Protein AF-A0AB33KHB3-F1 (afdb_monomer)

Secondary structure (DSSP, 8-state):
---GGGGGSS----TT-PPPS--PPPPPHHHHHHHHHHHHTT---HHHHHHHHS--SHHHHHHHHHHHHHHHHHHHHHHHHHHHHHHHHHH---SSTTTSHHHHHHHHHHHHHHHHTPPPPS-SS-TTGGGSTTS---------------------HHHHHHHHHHHT-SSHHHHHHHHHHHHHTGGG--HHHHHHHHHHHHHHHHH---HHHHHHHHHHHHHHHTTT---TTTTGGGGGS-GGGS-TTTHHHHHHHHHHH-

Mean predicted aligned error: 17.32 Å

Nearest PDB structures (foldseek):
  5w0w-assembly4_J  TM=3.671E-01  e=1.031E+00  Homo sapiens
  7d4i-assembly1_AE  TM=5.485E-01  e=4.665E+00  Saccharomyces cerevisiae S288C
  6iur-assembly2_F  TM=3.698E-01  e=4.257E+00  Homo sapiens

Foldseek 3Di:
DDDPCVVVPPPPDDPDDDDDPDDDDPPDVVLVVQLVCCCVVVVDDSVLSCQLSVDPDPVSNVVSSVVSVVVVVLVVLVVVQVCVLVVCVVVDPDPDLCPPPQSVVLVVQQVVCVVVVHDRDSHSDPPPVVPPCPPVPPDPPPPPPPPPPPPQLDPDPVVLVCLLCQCPDPDLVSLLVSLVVLLVSLVSHHLVSLLVLLLSLLQSLLVDPDQSSNLSSLVSNLSNVVVVSYALVSNVSNVNRDLVSHDPVSSVSSVVNVVVHD

Organism: NCBI:txid3231512

pLDDT: mean 82.63, std 19.92, range [34.72, 98.62]

Solvent-accessible surface area (backbone atoms only — not comparable to full-atom values): 15522 Å² total; per-residue (Å²): 130,86,68,85,67,63,75,71,73,83,67,80,72,74,95,83,72,84,85,73,93,81,80,75,78,75,76,54,68,68,59,54,54,48,48,48,48,39,32,68,78,63,69,36,52,73,68,55,39,46,54,49,73,70,41,92,42,72,67,62,32,50,51,54,52,50,52,51,52,52,54,50,50,54,50,49,48,53,50,53,36,50,50,50,53,53,56,47,60,74,74,51,87,56,95,45,61,73,74,26,75,62,60,22,47,49,54,49,53,46,52,51,21,63,74,70,71,45,81,67,78,87,59,75,65,64,96,68,67,78,73,72,51,80,88,54,66,74,69,81,69,75,77,69,75,76,70,72,77,74,70,79,42,56,71,49,70,70,51,52,53,51,41,52,53,22,57,71,40,92,48,62,75,42,24,32,52,28,23,52,54,44,46,79,39,52,87,40,46,32,54,68,55,43,33,53,49,36,33,50,34,25,48,44,47,54,70,53,83,51,68,70,40,33,43,34,30,39,48,28,44,50,54,46,53,78,68,69,51,62,56,51,76,44,38,52,53,42,80,72,44,57,74,87,79,46,56,84,85,50,39,57,43,54,53,51,54,41,72,76,54,108

Radius of gyration: 26.7 Å; Cα contacts (8 Å, |Δi|>4): 178; chains: 1; bounding box: 63×73×58 Å

Sequence (262 aa):
MPDPTSCARYGRAGPGRRPGPGRAAQPCPARLAYAQLWHEDGLLTLAETSAIVDSDRLGDRLALIAGQRDVLRERIGRLERAVGVLTHLLDCRTDRALECPMTGAYIRGRVDAALDGTPEPTGFWPEGFAGAAGDCAPAPAPARPAHPAHPARSVGDEQLLSLTRGLVSDAAKARERACETISDRV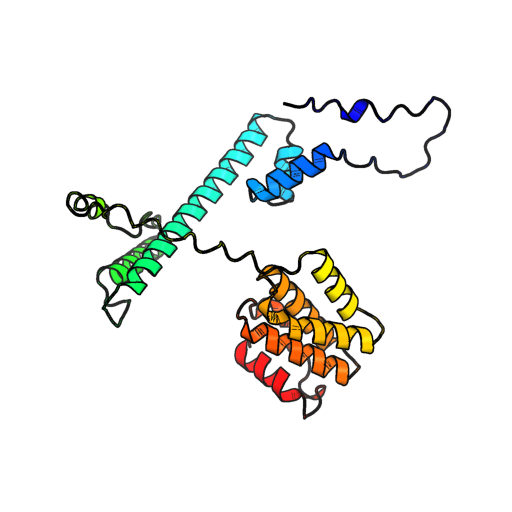RSFDRREVRTLASLLASAAVLEQDADCLESELNALGELAVTGLFEAEDIAALRRLPRASVRPADVEHLDYLTAEYF

Structure (mmCIF, N/CA/C/O backbone):
data_AF-A0AB33KHB3-F1
#
_entry.id   AF-A0AB33KHB3-F1
#
loop_
_atom_site.group_PDB
_atom_site.id
_atom_site.type_symbol
_atom_site.label_atom_id
_atom_site.label_alt_id
_atom_site.label_comp_id
_atom_site.label_asym_id
_atom_site.label_entity_id
_atom_site.label_seq_id
_atom_site.pdbx_PDB_ins_code
_atom_site.Cartn_x
_atom_site.Cartn_y
_atom_site.Cartn_z
_atom_site.occupancy
_atom_site.B_iso_or_equiv
_atom_site.auth_seq_id
_atom_site.auth_comp_id
_atom_site.auth_asym_id
_atom_site.auth_atom_id
_atom_site.pdbx_PDB_model_num
ATOM 1 N N . MET A 1 1 ? -36.646 -5.217 12.867 1.00 38.69 1 MET A N 1
ATOM 2 C CA . MET A 1 1 ? -35.495 -6.114 12.636 1.00 38.69 1 MET A CA 1
ATOM 3 C C . MET A 1 1 ? -35.965 -7.266 11.763 1.00 38.69 1 MET A C 1
ATOM 5 O O . MET A 1 1 ? -36.983 -7.851 12.117 1.00 38.69 1 MET A O 1
ATOM 9 N N . PRO A 1 2 ? -35.330 -7.536 10.612 1.00 45.16 2 PRO A N 1
ATOM 10 C CA . PRO A 1 2 ? -35.721 -8.647 9.750 1.00 45.16 2 PRO A CA 1
ATOM 11 C C . PRO A 1 2 ? -35.403 -9.991 10.423 1.00 45.16 2 PRO A C 1
ATOM 13 O O . PRO A 1 2 ? -34.398 -10.124 11.117 1.00 45.16 2 PRO A O 1
ATOM 16 N N . ASP A 1 3 ? -36.295 -10.962 10.239 1.00 44.94 3 ASP A N 1
ATOM 17 C CA . ASP A 1 3 ? -36.240 -12.294 10.844 1.00 44.94 3 ASP A CA 1
ATOM 18 C C . ASP A 1 3 ? -35.082 -13.133 10.249 1.00 44.94 3 ASP A C 1
ATOM 20 O O . ASP A 1 3 ? -35.096 -13.424 9.044 1.00 44.94 3 ASP A O 1
ATOM 24 N N . PRO A 1 4 ? -34.085 -13.552 11.056 1.00 48.94 4 PRO A N 1
ATOM 25 C CA . PRO A 1 4 ? -32.948 -14.345 10.587 1.00 48.94 4 PRO A CA 1
ATOM 26 C C . PRO A 1 4 ? -33.331 -15.763 10.122 1.00 48.94 4 PRO A C 1
ATOM 28 O O . PRO A 1 4 ? -32.513 -16.438 9.499 1.00 48.94 4 PRO A O 1
ATOM 31 N N . THR A 1 5 ? -34.570 -16.222 10.341 1.00 47.41 5 THR A N 1
ATOM 32 C CA . THR A 1 5 ? -35.041 -17.534 9.855 1.00 47.41 5 THR A CA 1
ATOM 33 C C . THR A 1 5 ? -35.543 -17.532 8.405 1.00 47.41 5 THR A C 1
ATOM 35 O O . THR A 1 5 ? -35.809 -18.594 7.834 1.00 47.41 5 THR A O 1
ATOM 38 N N . SER A 1 6 ? -35.582 -16.368 7.746 1.00 49.72 6 SER A N 1
ATOM 39 C CA . SER A 1 6 ? -36.019 -16.210 6.348 1.00 49.72 6 SER A CA 1
ATOM 40 C C . SER A 1 6 ? -35.234 -17.075 5.340 1.00 49.72 6 SER A C 1
ATOM 42 O O . SER A 1 6 ? -35.784 -17.514 4.325 1.00 49.72 6 SER A O 1
ATOM 44 N N . CYS A 1 7 ? -33.978 -17.428 5.640 1.00 44.81 7 CYS A N 1
ATOM 45 C CA . CYS A 1 7 ? -33.161 -18.242 4.734 1.00 44.81 7 CYS A CA 1
ATOM 46 C C . CYS A 1 7 ? -33.575 -19.731 4.661 1.00 44.81 7 CYS A C 1
ATOM 48 O O . CYS A 1 7 ? -33.164 -20.432 3.739 1.00 44.81 7 CYS A O 1
ATOM 50 N N . ALA A 1 8 ? -34.472 -20.212 5.533 1.00 46.34 8 ALA A N 1
ATOM 51 C CA . ALA A 1 8 ? -34.997 -21.580 5.458 1.00 46.34 8 ALA A CA 1
ATOM 52 C C . ALA A 1 8 ? -36.067 -21.786 4.361 1.00 46.34 8 ALA A C 1
ATOM 54 O O . ALA A 1 8 ? -36.415 -22.927 4.047 1.00 46.34 8 ALA A O 1
ATOM 55 N N . ARG A 1 9 ? -36.615 -20.717 3.761 1.00 46.00 9 ARG A N 1
ATOM 56 C CA . ARG A 1 9 ? -37.799 -20.831 2.885 1.00 46.00 9 ARG A CA 1
ATOM 57 C C . ARG A 1 9 ? -37.502 -21.034 1.394 1.00 46.00 9 ARG A C 1
ATOM 59 O O . ARG A 1 9 ? -38.398 -21.457 0.672 1.00 46.00 9 ARG A O 1
ATOM 66 N N . TYR A 1 10 ? -36.262 -20.835 0.940 1.00 45.25 10 TYR A N 1
ATOM 67 C CA . TYR A 1 10 ? -35.886 -20.962 -0.482 1.00 45.25 10 TYR A CA 1
ATOM 68 C C . TYR A 1 10 ? -35.235 -22.307 -0.867 1.00 45.25 10 TYR A C 1
ATOM 70 O O . TYR A 1 10 ? -34.827 -22.490 -2.010 1.00 45.25 10 TYR A O 1
ATOM 78 N N . GLY A 1 11 ? -35.171 -23.274 0.057 1.00 42.75 11 GLY A N 1
ATOM 79 C CA . GLY A 1 11 ? -34.453 -24.543 -0.130 1.00 42.75 11 GLY A CA 1
ATOM 80 C C . GLY A 1 11 ? -35.299 -25.819 -0.184 1.00 42.75 11 GLY A C 1
ATOM 81 O O . GLY A 1 11 ? -34.742 -26.896 0.016 1.00 42.75 11 GLY A O 1
ATOM 82 N N . ARG A 1 12 ? -36.622 -25.773 -0.420 1.00 46.53 12 ARG A N 1
ATOM 83 C CA . ARG A 1 12 ? -37.396 -27.017 -0.625 1.00 46.53 12 ARG A CA 1
ATOM 84 C C . ARG A 1 12 ? -37.190 -27.557 -2.041 1.00 46.53 12 ARG A C 1
ATOM 86 O O . ARG A 1 12 ? -38.016 -27.369 -2.928 1.00 46.53 12 ARG A O 1
ATOM 93 N N . ALA A 1 13 ? -36.083 -28.272 -2.221 1.00 48.94 13 ALA A N 1
ATOM 94 C CA . ALA A 1 13 ? -35.957 -29.278 -3.264 1.00 48.94 13 ALA A CA 1
ATOM 95 C C . ALA A 1 13 ? -37.044 -30.349 -3.053 1.00 48.94 13 ALA A C 1
ATOM 97 O O . ALA A 1 13 ? -37.196 -30.883 -1.953 1.00 48.94 13 ALA A O 1
ATOM 98 N N . GLY A 1 14 ? -37.827 -30.628 -4.097 1.00 44.47 14 GLY A N 1
ATOM 99 C CA . GLY A 1 14 ? -38.830 -31.690 -4.084 1.00 44.47 14 GLY A CA 1
ATOM 100 C C . GLY A 1 14 ? -38.209 -33.064 -3.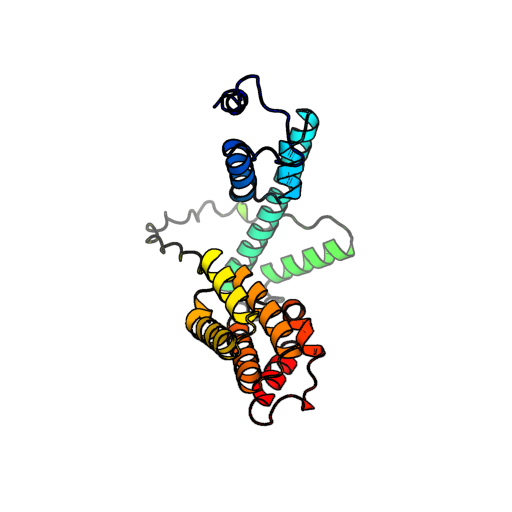779 1.00 44.47 14 GLY A C 1
ATOM 101 O O . GLY A 1 14 ? -37.031 -33.292 -4.075 1.00 44.47 14 GLY A O 1
ATOM 102 N N . PRO A 1 15 ? -38.975 -33.993 -3.187 1.00 44.50 15 PRO A N 1
ATOM 103 C CA . PRO A 1 15 ? -38.468 -35.312 -2.834 1.00 44.50 15 PRO A CA 1
ATOM 104 C C . PRO A 1 15 ? -38.195 -36.104 -4.120 1.00 44.50 15 PRO A C 1
ATOM 106 O O . PRO A 1 15 ? -39.122 -36.418 -4.860 1.00 44.50 15 PRO A O 1
ATOM 109 N N . GLY A 1 16 ? -36.927 -36.413 -4.417 1.00 49.00 16 GLY A N 1
ATOM 110 C CA . GLY A 1 16 ? -36.623 -37.318 -5.533 1.00 49.00 16 GLY A CA 1
ATOM 111 C C . GLY A 1 16 ? -35.202 -37.352 -6.096 1.00 49.00 16 GLY A C 1
ATOM 112 O O . GLY A 1 16 ? -34.939 -38.198 -6.946 1.00 49.00 16 GLY A O 1
ATOM 113 N N . ARG A 1 17 ? -34.257 -36.501 -5.671 1.00 49.47 17 ARG A N 1
ATOM 114 C CA . ARG A 1 17 ? -32.865 -36.585 -6.161 1.00 49.47 17 ARG A CA 1
ATOM 115 C C . ARG A 1 17 ? -31.886 -36.912 -5.042 1.00 49.47 17 ARG A C 1
ATOM 117 O O . ARG A 1 17 ? -31.814 -36.203 -4.045 1.00 49.47 17 ARG A O 1
ATOM 124 N N . ARG A 1 18 ? -31.120 -37.992 -5.238 1.00 52.09 18 ARG A N 1
ATOM 125 C CA . ARG A 1 18 ? -29.954 -38.333 -4.412 1.00 52.09 18 ARG A CA 1
ATOM 126 C C . ARG A 1 18 ? -28.955 -37.159 -4.442 1.00 52.09 18 ARG A C 1
ATOM 128 O O . ARG A 1 18 ? -28.682 -36.663 -5.537 1.00 52.09 18 ARG A O 1
ATOM 135 N N . PRO A 1 19 ? -28.413 -36.714 -3.295 1.00 50.50 19 PRO A N 1
ATOM 136 C CA . PRO A 1 19 ? -27.417 -35.653 -3.271 1.00 50.50 19 PRO A CA 1
ATOM 137 C C . PRO A 1 19 ? -26.089 -36.182 -3.823 1.00 50.50 19 PRO A C 1
ATOM 139 O O . PRO A 1 19 ? -25.551 -37.168 -3.323 1.00 50.50 19 PRO A O 1
ATOM 142 N N . GLY A 1 20 ? -25.580 -35.540 -4.876 1.00 53.69 20 GLY A N 1
ATOM 143 C CA . GLY A 1 20 ? -24.192 -35.705 -5.309 1.00 53.69 20 GLY A CA 1
ATOM 144 C C . GLY A 1 20 ? -23.228 -35.009 -4.337 1.00 53.69 20 GLY A C 1
ATOM 145 O O . GLY A 1 20 ? -23.654 -34.134 -3.576 1.00 53.69 20 GLY A O 1
ATOM 146 N N . PRO A 1 21 ? -21.936 -35.371 -4.339 1.00 49.28 21 PRO A N 1
ATOM 147 C CA . PRO A 1 21 ? -20.967 -34.779 -3.431 1.00 49.28 21 PRO A CA 1
ATOM 148 C C . PRO A 1 21 ? -20.690 -33.317 -3.820 1.00 49.28 21 PRO A C 1
ATOM 150 O O . PRO A 1 21 ? -20.339 -33.025 -4.960 1.00 49.28 21 PRO A O 1
ATOM 153 N N . GLY A 1 22 ? -20.827 -32.402 -2.853 1.00 50.75 22 GLY A N 1
ATOM 154 C CA . GLY A 1 22 ? -20.007 -31.185 -2.819 1.00 50.75 22 GLY A CA 1
ATOM 155 C C . GLY A 1 22 ? -20.602 -29.851 -3.286 1.00 50.75 22 GLY A C 1
ATOM 156 O O . GLY A 1 22 ? -19.824 -28.951 -3.584 1.00 50.75 22 GLY A O 1
ATOM 157 N N . ARG A 1 23 ? -21.926 -29.636 -3.320 1.00 49.09 23 ARG A N 1
ATOM 158 C CA . ARG A 1 23 ? -22.443 -28.252 -3.415 1.00 49.09 23 ARG A CA 1
ATOM 159 C C . ARG A 1 23 ? -22.487 -27.622 -2.024 1.00 49.09 23 ARG A C 1
ATOM 161 O O . ARG A 1 23 ? -23.434 -27.851 -1.278 1.00 49.09 23 ARG A O 1
ATOM 168 N N . ALA A 1 24 ? -21.455 -26.849 -1.682 1.00 52.34 24 ALA A N 1
ATOM 169 C CA . ALA A 1 24 ? -21.492 -25.964 -0.522 1.00 52.34 24 ALA A CA 1
ATOM 170 C C . ALA A 1 24 ? -22.752 -25.088 -0.610 1.00 52.34 24 ALA A C 1
ATOM 172 O O . ALA A 1 24 ? -23.028 -24.494 -1.656 1.00 52.34 24 ALA A O 1
ATOM 173 N N . ALA A 1 25 ? -23.551 -25.068 0.458 1.00 58.69 25 ALA A N 1
ATOM 174 C CA . ALA A 1 25 ? -24.726 -24.213 0.540 1.00 58.69 25 ALA A CA 1
ATOM 175 C C . ALA A 1 25 ? -24.277 -22.760 0.337 1.00 58.69 25 ALA A C 1
ATOM 177 O O . ALA A 1 25 ? -23.404 -22.279 1.059 1.00 58.69 25 ALA A O 1
ATOM 178 N N . GLN A 1 26 ? -24.828 -22.083 -0.673 1.00 58.22 26 GLN A N 1
ATOM 179 C CA . GLN A 1 26 ? -24.518 -20.678 -0.920 1.00 58.22 26 GLN A CA 1
ATOM 180 C C . GLN A 1 26 ? -24.803 -19.867 0.353 1.00 58.22 26 GLN A C 1
ATOM 182 O O . GLN A 1 26 ? -25.883 -20.024 0.934 1.00 58.22 26 GLN A O 1
ATOM 187 N N . PRO A 1 27 ? -23.861 -19.021 0.807 1.00 62.19 27 PRO A N 1
ATOM 188 C CA . PRO A 1 27 ? -24.096 -18.171 1.960 1.00 62.19 27 PRO A CA 1
ATOM 189 C C . PRO A 1 27 ? -25.302 -17.268 1.691 1.00 62.19 27 PRO A C 1
ATOM 191 O O . PRO A 1 27 ? -25.435 -16.666 0.627 1.00 62.19 27 PRO A O 1
ATOM 194 N N . CYS A 1 28 ? -26.199 -17.201 2.673 1.00 76.94 28 CYS A N 1
ATOM 195 C CA . CYS A 1 28 ? -27.367 -16.329 2.656 1.00 76.94 28 CYS A CA 1
ATOM 196 C C . CYS A 1 28 ? -26.910 -14.878 2.379 1.00 76.94 28 CYS A C 1
ATOM 198 O O . CYS A 1 28 ? -26.102 -14.369 3.160 1.00 76.94 28 CYS A O 1
ATOM 200 N N . PRO A 1 29 ? -27.412 -14.183 1.338 1.00 80.12 29 PRO A N 1
ATOM 201 C CA . PRO A 1 29 ? -26.987 -12.816 1.009 1.00 80.12 29 PRO A CA 1
ATOM 202 C C . PRO A 1 29 ? -27.100 -11.838 2.186 1.00 80.12 29 PRO A C 1
ATOM 204 O O . PRO A 1 29 ? -26.255 -10.969 2.360 1.00 80.12 29 PRO A O 1
ATOM 207 N N . ALA A 1 30 ? -28.092 -12.037 3.060 1.00 80.06 30 ALA A N 1
ATOM 208 C CA . ALA A 1 30 ? -28.256 -11.247 4.278 1.00 80.06 30 ALA A CA 1
ATOM 209 C C . ALA A 1 30 ? -27.088 -11.409 5.267 1.00 80.06 30 ALA A C 1
ATOM 211 O O . ALA A 1 30 ? -26.706 -10.451 5.930 1.00 80.06 30 ALA A O 1
ATOM 212 N N . ARG A 1 31 ? -26.497 -12.607 5.358 1.00 79.88 31 ARG A N 1
ATOM 213 C CA . ARG A 1 31 ? -25.348 -12.873 6.234 1.00 79.88 31 ARG A CA 1
ATOM 214 C C . ARG A 1 31 ? -24.080 -12.203 5.704 1.00 79.88 31 ARG A C 1
ATOM 216 O O . ARG A 1 31 ? -23.309 -11.680 6.498 1.00 79.88 31 ARG A O 1
ATOM 223 N N . LEU A 1 32 ? -23.899 -12.180 4.381 1.00 82.94 32 LEU A N 1
ATOM 224 C CA . LEU A 1 32 ? -22.799 -11.453 3.740 1.00 82.94 32 LEU A CA 1
ATOM 225 C C . LEU A 1 32 ? -22.945 -9.940 3.917 1.00 82.94 32 LEU A C 1
ATOM 227 O O . LEU A 1 32 ? -21.995 -9.301 4.347 1.00 82.94 32 LEU A O 1
ATOM 231 N N . ALA A 1 33 ? -24.138 -9.387 3.682 1.00 86.00 33 ALA A N 1
ATOM 232 C CA . ALA A 1 33 ? -24.401 -7.966 3.911 1.00 86.00 33 ALA A CA 1
ATOM 233 C C . ALA A 1 33 ? -24.162 -7.568 5.377 1.00 86.00 33 ALA A C 1
ATOM 235 O O . ALA A 1 33 ? -23.594 -6.518 5.653 1.00 86.00 33 ALA A O 1
ATOM 236 N N . TYR A 1 34 ? -24.543 -8.430 6.325 1.00 83.06 34 TYR A N 1
ATOM 237 C CA . TYR A 1 34 ? -24.272 -8.198 7.741 1.00 83.06 34 TYR A CA 1
ATOM 238 C C . TYR A 1 34 ? -22.767 -8.181 8.027 1.00 83.06 34 TYR A C 1
ATOM 240 O O . TYR A 1 34 ? -22.282 -7.243 8.648 1.00 83.06 34 TYR A O 1
ATOM 248 N N . ALA A 1 35 ? -22.018 -9.171 7.533 1.00 82.62 35 ALA A N 1
ATOM 249 C CA . ALA A 1 35 ? -20.567 -9.206 7.695 1.00 82.62 35 ALA A CA 1
ATOM 250 C C . ALA A 1 35 ? -19.881 -7.978 7.072 1.00 82.62 35 ALA A C 1
ATOM 252 O O . ALA A 1 35 ? -18.968 -7.421 7.671 1.00 82.62 35 ALA A O 1
ATOM 253 N N . GLN A 1 36 ? -20.359 -7.524 5.911 1.00 84.19 36 GLN A N 1
ATOM 254 C CA . GLN A 1 36 ? -19.841 -6.331 5.251 1.00 84.19 36 GLN A CA 1
ATOM 255 C C . GLN A 1 36 ? -20.093 -5.061 6.075 1.00 84.19 36 GLN A C 1
ATOM 257 O O . GLN A 1 36 ? -19.160 -4.300 6.291 1.00 84.19 36 GLN A O 1
ATOM 262 N N . LEU A 1 37 ? -21.298 -4.867 6.620 1.00 88.44 37 LEU A N 1
ATOM 263 C CA . LEU A 1 37 ? -21.589 -3.711 7.480 1.00 88.44 37 LEU A CA 1
ATOM 264 C C . LEU A 1 37 ? -20.751 -3.713 8.765 1.00 88.44 37 LEU A C 1
ATOM 266 O O . LEU A 1 37 ? -20.267 -2.673 9.190 1.00 88.44 37 LEU A O 1
ATOM 270 N N . TRP A 1 38 ? -20.526 -4.877 9.380 1.00 85.50 38 TRP A N 1
ATOM 271 C CA . TRP A 1 38 ? -19.629 -4.972 10.540 1.00 85.50 38 TRP A CA 1
ATOM 272 C C . TRP A 1 38 ? -18.175 -4.659 10.194 1.00 85.50 38 TRP A C 1
ATOM 274 O O . TRP A 1 38 ? -17.467 -4.072 11.013 1.00 85.50 38 TRP A O 1
ATOM 284 N N . HIS A 1 39 ? -17.740 -5.032 8.994 1.00 84.62 39 HIS A N 1
ATOM 285 C CA . HIS A 1 39 ? -16.414 -4.700 8.500 1.00 84.62 39 HIS A CA 1
ATOM 286 C C . HIS A 1 39 ? -16.270 -3.193 8.244 1.00 84.62 39 HIS A C 1
ATOM 288 O O . HIS A 1 39 ? -15.321 -2.583 8.730 1.00 84.62 39 HIS A O 1
ATOM 294 N N . GLU A 1 40 ? -17.223 -2.594 7.528 1.00 84.12 40 GLU A N 1
ATOM 295 C CA . GLU A 1 40 ? -17.184 -1.188 7.113 1.00 84.12 40 GLU A CA 1
ATOM 296 C C . GLU A 1 40 ? -17.464 -0.226 8.278 1.00 84.12 40 GLU A C 1
ATOM 298 O O . GLU A 1 40 ? -16.630 0.626 8.584 1.00 84.12 40 GLU A O 1
ATOM 303 N N . ASP A 1 41 ? -18.593 -0.384 8.974 1.00 86.50 41 ASP A N 1
ATOM 304 C CA . ASP A 1 41 ? -19.020 0.543 10.034 1.00 86.50 41 ASP A CA 1
ATOM 305 C C . ASP A 1 41 ? -18.338 0.241 11.371 1.00 86.50 41 ASP A C 1
ATOM 307 O O . ASP A 1 41 ? -18.030 1.138 12.158 1.00 86.50 41 ASP A O 1
ATOM 311 N N . GLY A 1 42 ? -18.124 -1.046 11.651 1.00 84.94 42 GLY A N 1
ATOM 312 C CA . GLY A 1 42 ? -17.478 -1.501 12.879 1.00 84.94 42 GLY A CA 1
ATOM 313 C C . GLY A 1 42 ? -15.955 -1.430 12.827 1.00 84.94 42 GLY A C 1
ATOM 314 O O . GLY A 1 42 ? -15.320 -1.591 13.868 1.00 84.94 42 GLY A O 1
ATOM 315 N N . LEU A 1 43 ? -15.373 -1.208 11.639 1.00 88.62 43 LEU A N 1
ATOM 316 C CA . LEU A 1 43 ? -13.932 -1.297 11.379 1.00 88.62 43 LEU A CA 1
ATOM 317 C C . LEU A 1 43 ? -13.319 -2.612 11.885 1.00 88.62 43 LEU A C 1
ATOM 319 O O . LEU A 1 43 ? -12.157 -2.652 12.296 1.00 88.62 43 LEU A O 1
ATOM 323 N N . LEU A 1 44 ? -14.111 -3.686 11.871 1.00 86.88 44 LEU A N 1
ATOM 324 C CA . LEU A 1 44 ? -13.700 -5.001 12.341 1.00 86.88 44 LEU A CA 1
ATOM 325 C C . LEU A 1 44 ? -12.987 -5.766 11.237 1.00 86.88 44 LEU A C 1
ATOM 327 O O . LEU A 1 44 ? -13.404 -5.758 10.082 1.00 86.88 44 LEU A O 1
ATOM 331 N N . THR A 1 45 ? -11.959 -6.525 11.585 1.00 88.44 45 THR A N 1
ATOM 332 C CA . THR A 1 45 ? -11.380 -7.512 10.671 1.00 88.44 45 THR A CA 1
ATOM 333 C C . THR A 1 45 ? -12.402 -8.598 10.316 1.00 88.44 45 THR A C 1
ATOM 335 O O . THR A 1 45 ? -13.389 -8.831 11.024 1.00 88.44 45 THR A O 1
ATOM 338 N N . LEU A 1 46 ? -12.152 -9.329 9.225 1.00 84.31 46 LEU A N 1
ATOM 339 C CA . LEU A 1 46 ? -12.982 -10.482 8.855 1.00 84.31 46 LEU A CA 1
ATOM 340 C C . LEU A 1 46 ? -12.983 -11.564 9.947 1.00 84.31 46 LEU A C 1
ATOM 342 O O . LEU A 1 46 ? -14.010 -12.199 10.175 1.00 84.31 46 LEU A O 1
ATOM 346 N N . ALA A 1 47 ? -11.860 -11.743 10.652 1.00 85.25 47 ALA A N 1
ATOM 347 C CA . ALA A 1 47 ? -11.748 -12.695 11.755 1.00 85.25 47 ALA A CA 1
ATOM 348 C C . ALA A 1 47 ? -12.626 -12.292 12.951 1.00 85.25 47 ALA A C 1
ATOM 350 O O . ALA A 1 47 ? -13.369 -13.120 13.475 1.00 85.25 47 ALA A O 1
ATOM 351 N N . GLU A 1 48 ? -12.600 -11.017 13.345 1.00 87.69 48 GLU A N 1
ATOM 352 C CA . GLU A 1 48 ? -13.436 -10.485 14.432 1.00 87.69 48 GLU A CA 1
ATOM 353 C C . GLU A 1 48 ? -14.920 -10.508 14.065 1.00 87.69 48 GLU A C 1
ATOM 355 O O . GLU A 1 48 ? -15.762 -10.886 14.879 1.00 87.69 48 GLU A O 1
ATOM 360 N N . THR A 1 49 ? -15.235 -10.176 12.813 1.00 90.62 49 THR A N 1
ATOM 361 C CA . THR A 1 49 ? -16.595 -10.268 12.279 1.00 90.62 49 THR A CA 1
ATOM 362 C C . THR A 1 49 ? -17.099 -11.710 12.325 1.00 90.62 49 THR A C 1
ATOM 364 O O . THR A 1 49 ? -18.209 -11.948 12.800 1.00 90.62 49 THR A O 1
ATOM 367 N N . SER A 1 50 ? -16.283 -12.687 11.905 1.00 86.38 50 SER A N 1
ATOM 368 C CA . SER A 1 50 ? -16.630 -14.111 12.017 1.00 86.38 50 SER A CA 1
ATOM 369 C C . SER A 1 50 ? -16.846 -14.503 13.474 1.00 86.38 50 SER A C 1
ATOM 371 O O . SER A 1 50 ? -17.879 -15.075 13.794 1.00 86.38 50 SER A O 1
ATOM 373 N N . ALA A 1 51 ? -15.945 -14.115 14.382 1.00 89.12 51 ALA A N 1
ATOM 374 C CA . ALA A 1 51 ? -16.062 -14.430 15.805 1.00 89.12 51 ALA A CA 1
ATOM 375 C C . ALA A 1 51 ? -17.356 -13.879 16.433 1.00 89.12 51 ALA A C 1
ATOM 377 O O . ALA A 1 51 ? -17.977 -14.549 17.254 1.00 89.12 51 ALA A O 1
ATOM 378 N N . ILE A 1 52 ? -17.796 -12.682 16.033 1.00 89.50 52 ILE A N 1
ATOM 379 C CA . ILE A 1 52 ? -19.055 -12.077 16.495 1.00 89.50 52 ILE A CA 1
ATOM 380 C C . ILE A 1 52 ? -20.276 -12.776 15.892 1.00 89.50 52 ILE A C 1
ATOM 382 O O . ILE A 1 52 ? -21.258 -13.009 16.601 1.00 89.50 52 ILE A O 1
ATOM 386 N N . VAL A 1 53 ? -20.235 -13.091 14.595 1.00 87.50 53 VAL A N 1
ATOM 387 C CA . VAL A 1 53 ? -21.347 -13.726 13.870 1.00 87.50 53 VAL A CA 1
ATOM 388 C C . VAL A 1 53 ? -21.532 -15.189 14.280 1.00 87.50 53 VAL A C 1
ATOM 390 O O . VAL A 1 53 ? -22.669 -15.649 14.361 1.00 87.50 53 VAL A O 1
ATOM 393 N N . ASP A 1 54 ? -20.439 -15.897 14.559 1.00 88.06 54 ASP A N 1
ATOM 394 C CA . ASP A 1 54 ? -20.421 -17.311 14.947 1.00 88.06 54 ASP A CA 1
ATOM 395 C C . ASP A 1 54 ? -20.536 -17.517 16.467 1.00 88.06 54 ASP A C 1
ATOM 397 O O . ASP A 1 54 ? -20.530 -18.648 16.946 1.00 88.06 54 ASP A O 1
ATOM 401 N N . SER A 1 55 ? -20.646 -16.440 17.251 1.00 91.06 55 SER A N 1
ATOM 402 C CA . SER A 1 55 ? -20.809 -16.541 18.700 1.00 91.06 55 SER A CA 1
ATOM 403 C C . SER A 1 55 ? -22.213 -17.030 19.073 1.00 91.06 55 SER A C 1
ATOM 405 O O . SER A 1 55 ? -23.206 -16.314 18.921 1.00 91.06 55 SER A O 1
ATOM 407 N N . ASP A 1 56 ? -22.284 -18.231 19.649 1.00 92.50 56 ASP A N 1
ATOM 408 C CA . ASP A 1 56 ? -23.536 -18.845 20.115 1.00 92.50 56 ASP A CA 1
ATOM 409 C C . ASP A 1 56 ? -24.072 -18.228 21.420 1.00 92.50 56 ASP A C 1
ATOM 411 O O . ASP A 1 56 ? -25.231 -18.434 21.796 1.00 92.50 56 ASP A O 1
ATOM 415 N N . ARG A 1 57 ? -23.238 -17.476 22.149 1.00 95.31 57 ARG A N 1
ATOM 416 C CA . ARG A 1 57 ? -23.569 -16.918 23.465 1.00 95.31 57 ARG A CA 1
ATOM 417 C C . ARG A 1 57 ? -23.556 -15.401 23.433 1.00 95.31 57 ARG A C 1
ATOM 419 O O . ARG A 1 57 ? -22.559 -14.769 23.101 1.00 95.31 57 ARG A O 1
ATOM 426 N N . LEU A 1 58 ? -24.653 -14.802 23.901 1.00 94.12 58 LEU A N 1
ATOM 427 C CA . LEU A 1 58 ? -24.782 -13.346 23.993 1.00 94.12 58 LEU A CA 1
ATOM 428 C C . LEU A 1 58 ? -23.641 -12.704 24.801 1.00 94.12 58 LEU A C 1
ATOM 430 O O . LEU A 1 58 ? -23.151 -11.654 24.399 1.00 94.12 58 LEU A O 1
ATOM 434 N N . GLY A 1 59 ? -23.226 -13.323 25.912 1.00 94.88 59 GLY A N 1
ATOM 435 C CA . GLY A 1 59 ? -22.151 -12.806 26.764 1.00 94.88 59 GLY A CA 1
ATOM 436 C C . GLY A 1 59 ? -20.813 -12.695 26.031 1.00 94.88 59 GLY A C 1
ATOM 437 O O . GLY A 1 59 ? -20.197 -11.633 26.055 1.00 94.88 59 GLY A O 1
ATOM 438 N N . ASP A 1 60 ? -20.422 -13.747 25.311 1.00 92.19 60 ASP A N 1
ATOM 439 C CA . ASP A 1 60 ? -19.160 -13.794 24.566 1.00 92.19 60 ASP A CA 1
ATOM 440 C C . ASP A 1 60 ? -19.158 -12.749 23.443 1.00 92.19 60 ASP A C 1
ATOM 442 O O . ASP A 1 60 ? -18.214 -11.972 23.298 1.00 92.19 60 ASP A O 1
ATOM 446 N N . ARG A 1 61 ? -20.274 -12.638 22.711 1.00 95.25 61 ARG A N 1
ATOM 447 C CA . ARG A 1 61 ? -20.456 -11.602 21.688 1.00 95.25 61 ARG A CA 1
ATOM 448 C C . ARG A 1 61 ? -20.345 -10.185 22.255 1.00 95.25 61 ARG A C 1
ATOM 450 O O . ARG A 1 61 ? -19.699 -9.334 21.650 1.00 95.25 61 ARG A O 1
ATOM 457 N N . LEU A 1 62 ? -20.978 -9.910 23.399 1.00 96.19 62 LEU A N 1
ATOM 458 C CA . LEU A 1 62 ? -20.901 -8.594 24.042 1.00 96.19 62 LEU A CA 1
ATOM 459 C C . LEU A 1 62 ? -19.483 -8.278 24.525 1.00 96.19 62 LEU A C 1
ATOM 461 O O . LEU A 1 62 ? -19.055 -7.133 24.397 1.00 96.19 62 LEU A O 1
ATOM 465 N N . ALA A 1 63 ? -18.750 -9.272 25.030 1.00 93.38 63 ALA A N 1
ATOM 466 C CA . ALA A 1 63 ? -17.356 -9.106 25.430 1.00 93.38 63 ALA A CA 1
ATOM 467 C C . ALA A 1 63 ? -16.456 -8.751 24.232 1.00 93.38 63 ALA A C 1
ATOM 469 O O . ALA A 1 63 ? -15.663 -7.817 24.332 1.00 93.38 63 ALA A O 1
ATOM 470 N N . LEU A 1 64 ? -16.634 -9.419 23.083 1.00 91.50 64 LEU A N 1
ATOM 471 C CA . LEU A 1 64 ? -15.916 -9.094 21.842 1.00 91.50 64 LEU A CA 1
ATOM 472 C C . LEU A 1 64 ? -16.199 -7.657 21.382 1.00 91.50 64 LEU A C 1
ATOM 474 O O . LEU A 1 64 ? -15.269 -6.895 21.125 1.00 91.50 64 LEU A O 1
ATOM 478 N N . ILE A 1 65 ? -17.476 -7.263 21.332 1.00 93.25 65 ILE A N 1
ATOM 479 C CA . ILE A 1 65 ? -17.879 -5.908 20.924 1.00 93.25 65 ILE A CA 1
ATOM 480 C C . ILE A 1 65 ? -17.326 -4.853 21.892 1.00 93.25 65 ILE A C 1
ATOM 482 O O . ILE A 1 65 ? -16.852 -3.805 21.454 1.00 93.25 65 ILE A O 1
ATOM 486 N N . ALA A 1 66 ? -17.374 -5.110 23.202 1.00 94.75 66 ALA A N 1
ATOM 487 C CA . ALA A 1 66 ? -16.839 -4.195 24.206 1.00 94.75 66 ALA A CA 1
ATOM 488 C C . ALA A 1 66 ? -15.322 -4.015 24.056 1.00 94.75 66 ALA A C 1
ATOM 490 O O . ALA A 1 66 ? -14.861 -2.876 24.027 1.00 94.75 66 ALA A O 1
ATOM 491 N N . GLY A 1 67 ? -14.575 -5.109 23.872 1.00 91.81 67 GLY A N 1
ATOM 492 C CA . GLY A 1 67 ? -13.134 -5.051 23.626 1.00 91.81 67 GLY A CA 1
ATOM 493 C C . GLY A 1 67 ? -12.793 -4.232 22.380 1.00 91.81 67 GLY A C 1
ATOM 494 O O . GLY A 1 67 ? -11.950 -3.342 22.440 1.00 91.81 67 GLY A O 1
ATOM 495 N N . GLN A 1 68 ? -13.513 -4.449 21.276 1.00 92.44 68 GLN A N 1
ATOM 496 C CA . GLN A 1 68 ? -13.309 -3.688 20.037 1.00 92.44 68 GLN A CA 1
ATOM 497 C C . GLN A 1 68 ? -13.638 -2.205 20.186 1.00 92.44 68 GLN A C 1
ATOM 499 O O . GLN A 1 68 ? -12.874 -1.342 19.754 1.00 92.44 68 GLN A O 1
ATOM 504 N N . ARG A 1 69 ? -14.743 -1.880 20.865 1.00 95.25 69 ARG A N 1
ATOM 505 C CA . ARG A 1 69 ? -15.086 -0.494 2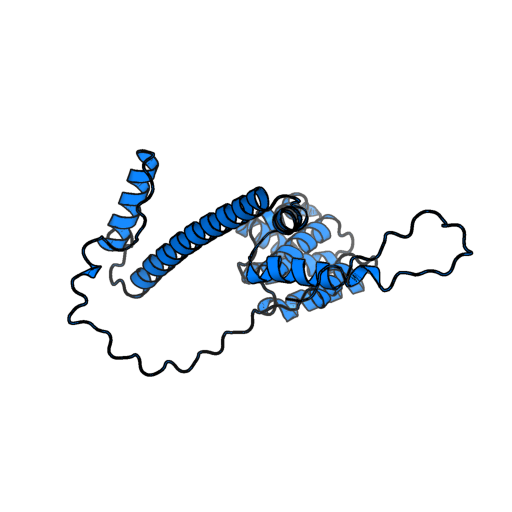1.197 1.00 95.25 69 ARG A CA 1
ATOM 506 C C . ARG A 1 69 ? -13.966 0.177 21.993 1.00 95.25 69 ARG A C 1
ATOM 508 O O . ARG A 1 69 ? -13.665 1.341 21.741 1.00 95.25 69 ARG A O 1
ATOM 515 N N . ASP A 1 70 ? -13.380 -0.524 22.956 1.00 93.12 70 ASP A N 1
ATOM 516 C CA . ASP A 1 70 ? -12.345 0.041 23.819 1.00 93.12 70 ASP A CA 1
ATOM 517 C C . ASP A 1 70 ? -11.032 0.264 23.038 1.00 93.12 70 ASP A C 1
ATOM 519 O O . ASP A 1 70 ? -10.451 1.345 23.138 1.00 93.12 70 ASP A O 1
ATOM 523 N N . VAL A 1 71 ? -10.656 -0.659 22.141 1.00 88.44 71 VAL A N 1
ATOM 524 C CA . VAL A 1 71 ? -9.542 -0.480 21.183 1.00 88.44 71 VAL A CA 1
ATOM 525 C C . VAL A 1 71 ? -9.772 0.725 20.262 1.00 88.44 71 VAL A C 1
ATOM 527 O O . VAL A 1 71 ? -8.874 1.548 20.064 1.00 88.44 71 VAL A O 1
ATOM 530 N N . LEU A 1 72 ? -10.979 0.870 19.705 1.00 89.38 72 LEU A N 1
ATOM 531 C CA . LEU A 1 72 ? -11.317 2.008 18.847 1.00 89.38 72 LEU A CA 1
ATOM 532 C C . LEU A 1 72 ? -11.284 3.332 19.616 1.00 89.38 72 LEU A C 1
ATOM 534 O O . LEU A 1 72 ? -10.768 4.319 19.094 1.00 89.38 72 LEU A O 1
ATOM 538 N N . ARG A 1 73 ? -11.768 3.365 20.862 1.00 92.12 73 ARG A N 1
ATOM 539 C CA . ARG A 1 73 ? -11.677 4.553 21.726 1.00 92.12 73 ARG A CA 1
ATOM 540 C C . ARG A 1 73 ? -10.234 4.941 22.019 1.00 92.12 73 ARG A C 1
ATOM 542 O O . ARG A 1 73 ? -9.898 6.119 21.935 1.00 92.12 73 ARG A O 1
ATOM 549 N N . GLU A 1 74 ? -9.372 3.970 22.303 1.00 87.31 74 GLU A N 1
ATOM 550 C CA . GLU A 1 74 ? -7.942 4.216 22.490 1.00 87.31 74 GLU A CA 1
ATOM 551 C C . GLU A 1 74 ? -7.305 4.794 21.216 1.00 87.31 74 GLU A C 1
ATOM 553 O O . GLU A 1 74 ? -6.551 5.772 21.267 1.00 87.31 74 GLU A O 1
ATOM 558 N N . ARG A 1 75 ? -7.657 4.239 20.047 1.00 88.69 75 ARG A N 1
ATOM 559 C CA . ARG A 1 75 ? -7.199 4.744 18.747 1.00 88.69 75 ARG A CA 1
ATOM 560 C C . ARG A 1 75 ? -7.679 6.171 18.480 1.00 88.69 75 ARG A C 1
ATOM 562 O O . ARG A 1 75 ? -6.864 6.979 18.039 1.00 88.69 75 ARG A O 1
ATOM 569 N N . ILE A 1 76 ? -8.946 6.486 18.756 1.00 88.38 76 ILE A N 1
ATOM 570 C CA . ILE A 1 76 ? -9.489 7.849 18.644 1.00 88.38 76 ILE A CA 1
ATOM 571 C C . ILE A 1 76 ? -8.680 8.798 19.526 1.00 88.38 76 ILE A C 1
ATOM 573 O O . ILE A 1 76 ? -8.159 9.782 19.014 1.00 88.38 76 ILE A O 1
ATOM 577 N N . GLY A 1 77 ? -8.455 8.452 20.797 1.00 86.94 77 GLY A N 1
ATOM 578 C CA . GLY A 1 77 ? -7.662 9.286 21.702 1.00 86.94 77 GLY A CA 1
ATOM 579 C C . GLY A 1 77 ? -6.234 9.534 21.195 1.00 86.94 77 GLY A C 1
ATOM 580 O O . GLY A 1 77 ? -5.733 10.655 21.270 1.00 86.94 77 GLY A O 1
ATOM 581 N N . ARG A 1 78 ? -5.572 8.522 20.610 1.00 86.19 78 ARG A N 1
ATOM 582 C CA . ARG A 1 78 ? -4.258 8.705 19.957 1.00 86.19 78 ARG A CA 1
ATOM 583 C C . ARG A 1 78 ? -4.322 9.675 18.777 1.00 86.19 78 ARG A C 1
ATOM 585 O O . ARG A 1 78 ? -3.441 10.525 18.647 1.00 86.19 78 ARG A O 1
ATOM 592 N N . LEU A 1 79 ? -5.334 9.544 17.920 1.00 88.12 79 LEU A N 1
ATOM 593 C CA . LEU A 1 79 ? -5.506 10.405 16.748 1.00 88.12 79 LEU A CA 1
ATOM 594 C C . LEU A 1 79 ? -5.843 11.844 17.147 1.00 88.12 79 LEU A C 1
ATOM 596 O O . LEU A 1 79 ? -5.261 12.769 16.593 1.00 88.12 79 LEU A O 1
ATOM 600 N N . GLU A 1 80 ? -6.705 12.049 18.141 1.00 87.75 80 GLU A N 1
ATOM 601 C CA . GLU A 1 80 ? -7.022 13.374 18.684 1.00 87.75 80 GLU A CA 1
ATOM 602 C C . GLU A 1 80 ? -5.778 14.060 19.257 1.00 87.75 80 GLU A C 1
ATOM 604 O O . GLU A 1 80 ? -5.541 15.238 18.981 1.00 87.75 80 GLU A O 1
ATOM 609 N N . ARG A 1 81 ? -4.922 13.321 19.981 1.00 86.56 81 ARG A N 1
ATOM 610 C CA . ARG A 1 81 ? -3.622 13.842 20.433 1.00 86.56 81 ARG A CA 1
ATOM 611 C C . ARG A 1 81 ? -2.731 14.244 19.261 1.00 86.56 81 ARG A C 1
ATOM 613 O O . ARG A 1 81 ? -2.160 15.330 19.288 1.00 86.56 81 ARG A O 1
ATOM 620 N N . ALA A 1 82 ? -2.622 13.401 18.233 1.00 87.00 82 ALA A N 1
ATOM 621 C CA . ALA A 1 82 ? -1.830 13.707 17.043 1.00 87.00 82 ALA A CA 1
ATOM 622 C C . ALA A 1 82 ? -2.341 14.966 16.324 1.00 87.00 82 ALA A C 1
ATOM 624 O O . ALA A 1 82 ? -1.551 15.850 15.996 1.00 87.00 82 ALA A O 1
ATOM 625 N N . VAL A 1 83 ? -3.660 15.091 16.150 1.00 89.94 83 VAL A N 1
ATOM 626 C CA . VAL A 1 83 ? -4.292 16.292 15.587 1.00 89.94 83 VAL A CA 1
ATOM 627 C C . VAL A 1 83 ? -3.993 17.520 16.445 1.00 89.94 83 VAL A C 1
ATOM 629 O O . VAL A 1 83 ? -3.652 18.561 15.890 1.00 89.94 83 VAL A O 1
ATOM 632 N N . GLY A 1 84 ? -4.057 17.412 17.776 1.00 87.69 84 GLY A N 1
ATOM 633 C CA . GLY A 1 84 ? -3.711 18.506 18.687 1.00 87.69 84 GLY A CA 1
ATOM 634 C C . GLY A 1 84 ? -2.270 18.990 18.507 1.00 87.69 84 GLY A C 1
ATOM 635 O O . GLY A 1 84 ? -2.046 20.191 18.351 1.00 87.69 84 GLY A O 1
ATOM 636 N N . VAL A 1 85 ? -1.312 18.057 18.444 1.00 89.69 85 VAL A N 1
ATOM 637 C CA . VAL A 1 85 ? 0.111 18.358 18.201 1.00 89.69 85 VAL A CA 1
ATOM 638 C C . VAL A 1 85 ? 0.297 19.078 16.870 1.00 89.69 85 VAL A C 1
ATOM 640 O O . VAL A 1 85 ? 0.896 20.150 16.828 1.00 89.69 85 VAL A O 1
ATOM 643 N N . LEU A 1 86 ? -0.229 18.508 15.783 1.00 90.69 86 LEU A N 1
ATOM 644 C CA . LEU A 1 86 ? -0.067 19.062 14.438 1.00 90.69 86 LEU A CA 1
ATOM 645 C C . LEU A 1 86 ? -0.734 20.432 14.301 1.00 90.69 86 LEU A C 1
ATOM 647 O O . LEU A 1 86 ? -0.139 21.342 13.732 1.00 90.69 86 LEU A O 1
ATOM 651 N N . THR A 1 87 ? -1.931 20.598 14.868 1.00 91.44 87 THR A N 1
ATOM 652 C CA . THR A 1 87 ? -2.632 21.890 14.896 1.00 91.44 87 THR A CA 1
ATOM 653 C C . THR A 1 87 ? -1.783 22.945 15.591 1.00 91.44 87 THR A C 1
ATOM 655 O O . THR A 1 87 ? -1.594 24.030 15.055 1.00 91.44 87 THR A O 1
ATOM 658 N N . HIS A 1 88 ? -1.196 22.619 16.745 1.00 92.00 88 HIS A N 1
ATOM 659 C CA . HIS A 1 88 ? -0.311 23.557 17.420 1.00 92.00 88 HIS A CA 1
ATOM 660 C C . HIS A 1 88 ? 0.941 23.880 16.605 1.00 92.00 88 HIS A C 1
ATOM 662 O O . HIS A 1 88 ? 1.310 25.046 16.526 1.00 92.00 88 HIS A O 1
ATOM 668 N N . LEU A 1 89 ? 1.595 22.880 16.007 1.00 89.19 89 LEU A N 1
ATOM 669 C CA . LEU A 1 89 ? 2.808 23.092 15.213 1.00 89.19 89 LEU A CA 1
ATOM 670 C C . LEU A 1 89 ? 2.574 24.013 14.011 1.00 89.19 89 LEU A C 1
ATOM 672 O O . LEU A 1 89 ? 3.474 24.771 13.666 1.00 89.19 89 LEU A O 1
ATOM 676 N N . LEU A 1 90 ? 1.380 23.988 13.416 1.00 92.06 90 LEU A N 1
ATOM 677 C CA . LEU A 1 90 ? 1.014 24.899 12.329 1.00 92.06 90 LEU A CA 1
ATOM 678 C C . LEU A 1 90 ? 0.921 26.366 12.783 1.00 92.06 90 LEU A C 1
ATOM 680 O O . LEU A 1 90 ? 1.267 27.257 12.013 1.00 92.06 90 LEU A O 1
ATOM 684 N N . ASP A 1 91 ? 0.502 26.612 14.026 1.00 92.50 91 ASP A N 1
ATOM 685 C CA . ASP A 1 91 ? 0.355 27.961 14.594 1.00 92.50 91 ASP A CA 1
ATOM 686 C C . ASP A 1 91 ? 1.571 28.405 15.436 1.00 92.50 91 ASP A C 1
ATOM 688 O O . ASP A 1 91 ? 1.658 29.555 15.886 1.00 92.50 91 ASP A O 1
ATOM 692 N N . CYS A 1 92 ? 2.520 27.499 15.690 1.00 92.62 92 CYS A N 1
ATOM 693 C CA . CYS A 1 92 ? 3.657 27.742 16.566 1.00 92.62 92 CYS A CA 1
ATOM 694 C C . CYS A 1 92 ? 4.697 28.636 15.882 1.00 92.62 92 CYS A C 1
ATOM 696 O O . CYS A 1 92 ? 5.178 28.342 14.794 1.00 92.62 92 CYS A O 1
ATOM 698 N N . ARG A 1 93 ? 5.109 29.711 16.560 1.00 93.06 93 ARG A N 1
ATOM 699 C CA . ARG A 1 93 ? 6.161 30.623 16.072 1.00 93.06 93 ARG A CA 1
ATOM 700 C C . ARG A 1 93 ? 7.575 30.219 16.496 1.00 93.06 93 ARG A C 1
ATOM 702 O O . ARG A 1 93 ? 8.515 30.968 16.256 1.00 93.06 93 ARG A O 1
ATOM 709 N N . THR A 1 94 ? 7.729 29.104 17.204 1.00 94.25 94 THR A N 1
ATOM 710 C CA . THR A 1 94 ? 9.035 28.633 17.671 1.00 94.25 94 THR A CA 1
ATOM 711 C C . THR A 1 94 ? 9.691 27.780 16.589 1.00 94.25 94 THR A C 1
ATOM 713 O O . THR A 1 94 ? 9.181 26.711 16.271 1.00 94.25 94 THR A O 1
ATOM 716 N N . ASP A 1 95 ? 10.853 28.204 16.087 1.00 88.50 95 ASP A N 1
ATOM 717 C CA . ASP A 1 95 ? 11.580 27.509 15.007 1.00 88.50 95 ASP A CA 1
ATOM 718 C C . ASP A 1 95 ? 12.029 26.084 15.375 1.00 88.50 95 ASP A C 1
ATOM 720 O O . ASP A 1 95 ? 12.263 25.239 14.512 1.00 88.50 95 ASP A O 1
ATOM 724 N N . ARG A 1 96 ? 12.165 25.799 16.674 1.00 90.31 96 ARG A N 1
ATOM 725 C CA . ARG A 1 96 ? 12.596 24.500 17.197 1.00 90.31 96 ARG A CA 1
ATOM 726 C C . ARG A 1 96 ? 11.500 23.878 18.051 1.00 90.31 96 ARG A C 1
ATOM 728 O O . ARG A 1 96 ? 11.266 24.290 19.185 1.00 90.31 96 ARG A O 1
ATOM 735 N N . ALA A 1 97 ? 10.876 22.817 17.542 1.00 83.88 97 ALA A N 1
ATOM 736 C CA . ALA A 1 97 ? 9.765 22.135 18.213 1.00 83.88 97 ALA A CA 1
ATOM 737 C C . ALA A 1 97 ? 10.095 21.644 19.641 1.00 83.88 97 ALA A C 1
ATOM 739 O O . ALA A 1 97 ? 9.223 21.652 20.506 1.00 83.88 97 ALA A O 1
ATOM 740 N N . LEU A 1 98 ? 11.347 21.259 19.921 1.00 88.06 98 LEU A N 1
ATOM 741 C CA . LEU A 1 98 ? 11.774 20.817 21.260 1.00 88.06 98 LEU A CA 1
ATOM 742 C C . LEU A 1 98 ? 11.943 21.966 22.267 1.00 88.06 98 LEU A C 1
ATOM 744 O O . LEU A 1 98 ? 11.837 21.748 23.479 1.00 88.06 98 LEU A O 1
ATOM 748 N N . GLU A 1 99 ? 12.202 23.173 21.765 1.00 92.69 99 GLU A N 1
ATOM 749 C CA . GLU A 1 99 ? 12.319 24.400 22.561 1.00 92.69 99 GLU A CA 1
ATOM 750 C C . GLU A 1 99 ? 10.949 25.045 22.802 1.00 92.69 99 GLU A C 1
ATOM 752 O O . GLU A 1 99 ? 10.787 25.824 23.741 1.00 92.69 99 GLU A O 1
ATOM 757 N N . CYS A 1 100 ? 9.936 24.686 22.003 1.00 93.88 100 CYS A N 1
ATOM 758 C CA . CYS A 1 100 ? 8.560 25.089 22.251 1.00 93.88 100 CYS A CA 1
ATOM 759 C C . CYS A 1 100 ? 8.124 24.607 23.648 1.00 93.88 100 CYS A C 1
ATOM 761 O O . CYS A 1 100 ? 8.207 23.407 23.933 1.00 93.88 100 CYS A O 1
ATOM 763 N N . PRO A 1 101 ? 7.612 25.495 24.521 1.00 91.06 101 PRO A N 1
ATOM 764 C CA . PRO A 1 101 ? 7.235 25.117 25.880 1.00 91.06 101 PRO A CA 1
ATOM 765 C C . PRO A 1 101 ? 6.124 24.069 25.898 1.00 91.06 101 PRO A C 1
ATOM 767 O O . PRO A 1 101 ? 6.090 23.247 26.804 1.00 91.06 101 PRO A O 1
ATOM 770 N N . MET A 1 102 ? 5.248 24.065 24.893 1.00 88.44 102 MET A N 1
ATOM 771 C CA . MET A 1 102 ? 4.107 23.162 24.853 1.00 88.44 102 MET A CA 1
ATOM 772 C C . MET A 1 102 ? 4.454 21.826 24.179 1.00 88.44 102 MET A C 1
ATOM 774 O O . MET A 1 102 ? 4.412 20.787 24.837 1.00 88.44 102 MET A O 1
ATOM 778 N N . THR A 1 103 ? 4.926 21.845 22.926 1.00 89.69 103 THR A N 1
ATOM 779 C CA . THR A 1 103 ? 5.373 20.620 22.231 1.00 89.69 103 THR A CA 1
ATOM 780 C C . THR A 1 103 ? 6.527 19.936 22.963 1.00 89.69 103 THR A C 1
ATOM 782 O O . THR A 1 103 ? 6.508 18.723 23.161 1.00 89.69 103 THR A O 1
ATOM 785 N N . GLY A 1 104 ? 7.520 20.705 23.414 1.00 89.94 104 GLY A N 1
ATOM 786 C CA . GLY A 1 104 ? 8.665 20.178 24.143 1.00 89.94 104 GLY A CA 1
ATOM 787 C C . GLY A 1 104 ? 8.273 19.550 25.480 1.00 89.94 104 GLY A C 1
ATOM 788 O O . GLY A 1 104 ? 8.782 18.480 25.807 1.00 89.94 104 GLY A O 1
ATOM 789 N N . ALA A 1 105 ? 7.364 20.168 26.247 1.00 88.81 105 ALA A N 1
ATOM 790 C CA . ALA A 1 105 ? 6.884 19.583 27.503 1.00 88.81 105 ALA A CA 1
ATOM 791 C C . ALA A 1 105 ? 6.094 18.294 27.262 1.00 88.81 105 ALA A C 1
ATOM 793 O O . ALA A 1 105 ? 6.316 17.315 27.968 1.00 88.81 105 ALA A O 1
ATOM 794 N N . TYR A 1 106 ? 5.239 18.266 26.237 1.00 89.25 106 TYR A N 1
ATOM 795 C CA . TYR A 1 106 ? 4.506 17.060 25.859 1.00 89.25 106 TYR A CA 1
ATOM 796 C C . TYR A 1 106 ? 5.442 15.907 25.468 1.00 89.25 106 TYR A C 1
ATOM 798 O O . TYR A 1 106 ? 5.288 14.793 25.966 1.00 89.25 106 TYR A O 1
ATOM 806 N N . ILE A 1 107 ? 6.439 16.169 24.612 1.00 89.00 107 ILE A N 1
ATOM 807 C CA . ILE A 1 107 ? 7.411 15.150 24.190 1.00 89.00 107 ILE A CA 1
ATOM 808 C C . ILE A 1 107 ? 8.207 14.635 25.391 1.00 89.00 107 ILE A C 1
ATOM 810 O O . ILE A 1 107 ? 8.305 13.424 25.565 1.00 89.00 107 ILE A O 1
ATOM 814 N N . ARG A 1 108 ? 8.733 15.531 26.239 1.00 89.88 108 ARG A N 1
ATOM 815 C CA . ARG A 1 108 ? 9.475 15.138 27.448 1.00 89.88 108 ARG A CA 1
ATOM 816 C C . ARG A 1 108 ? 8.615 14.299 28.388 1.00 89.88 108 ARG A C 1
ATOM 818 O O . ARG A 1 108 ? 9.024 13.202 28.731 1.00 89.88 108 ARG A O 1
ATOM 825 N N . GLY A 1 109 ? 7.388 14.733 28.682 1.00 88.50 109 GLY A N 1
ATOM 826 C CA . GLY A 1 109 ? 6.474 13.977 29.542 1.00 88.50 109 GLY A CA 1
ATOM 827 C C . GLY A 1 109 ? 6.150 12.577 29.009 1.00 88.50 109 GLY A C 1
ATOM 828 O O . GLY A 1 109 ? 6.022 11.641 29.791 1.00 88.50 109 GLY A O 1
ATOM 829 N N . ARG A 1 110 ? 6.066 12.393 27.682 1.00 88.38 110 ARG A N 1
ATOM 830 C CA . ARG A 1 110 ? 5.913 11.053 27.088 1.00 88.38 110 ARG A CA 1
ATOM 831 C C . ARG A 1 110 ? 7.175 10.201 27.191 1.00 88.38 110 ARG A C 1
ATOM 833 O O . ARG A 1 110 ? 7.056 9.0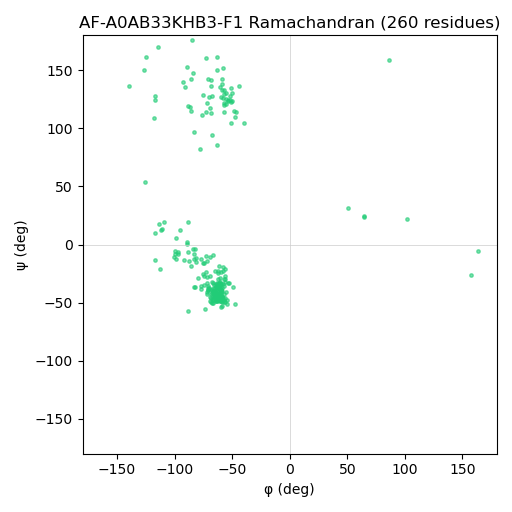01 27.413 1.00 88.38 110 ARG A O 1
ATOM 840 N N . VAL A 1 111 ? 8.352 10.798 27.014 1.00 89.38 111 VAL A N 1
ATOM 841 C CA . VAL A 1 111 ? 9.633 10.098 27.194 1.00 89.38 111 VAL A CA 1
ATOM 842 C C . VAL A 1 111 ? 9.787 9.655 28.646 1.00 89.38 111 VAL A C 1
ATOM 844 O O . VAL A 1 111 ? 10.071 8.486 28.881 1.00 89.38 111 VAL A O 1
ATOM 847 N N . ASP A 1 112 ? 9.519 10.545 29.599 1.00 90.38 112 ASP A N 1
ATOM 848 C CA . ASP A 1 112 ? 9.590 10.246 31.030 1.00 90.38 112 ASP A CA 1
ATOM 849 C C . ASP A 1 112 ? 8.617 9.112 31.393 1.00 90.38 112 ASP A C 1
ATOM 851 O O . ASP A 1 112 ? 9.025 8.114 31.982 1.00 90.38 112 ASP A O 1
ATOM 855 N N . ALA A 1 113 ? 7.361 9.181 30.931 1.00 89.50 113 ALA A N 1
ATOM 856 C CA . ALA A 1 113 ? 6.380 8.123 31.176 1.00 89.50 113 ALA A CA 1
ATOM 857 C C . ALA A 1 113 ? 6.821 6.756 30.619 1.00 89.50 113 ALA A C 1
ATOM 859 O O . ALA A 1 113 ? 6.664 5.731 31.286 1.00 89.50 113 ALA A O 1
ATOM 860 N N . ALA A 1 114 ? 7.410 6.741 29.418 1.00 88.94 114 ALA A N 1
ATOM 861 C CA . ALA A 1 114 ? 7.922 5.525 28.793 1.00 88.94 114 ALA A CA 1
ATOM 862 C C . ALA A 1 114 ? 9.129 4.937 29.543 1.00 88.94 114 ALA A C 1
ATOM 864 O O . ALA A 1 114 ? 9.232 3.716 29.660 1.00 88.94 114 ALA A O 1
ATOM 865 N N . LEU A 1 115 ? 10.024 5.785 30.060 1.00 90.44 115 LEU A N 1
ATOM 866 C CA . LEU A 1 115 ? 11.176 5.359 30.860 1.00 90.44 115 LEU A CA 1
ATOM 867 C C . LEU A 1 115 ? 10.755 4.829 32.237 1.00 90.44 115 LEU A C 1
ATOM 869 O O . LEU A 1 115 ? 11.311 3.835 32.701 1.00 90.44 115 LEU A O 1
ATOM 873 N N . ASP A 1 116 ? 9.741 5.442 32.848 1.00 93.44 116 ASP A N 1
ATOM 874 C CA . ASP A 1 116 ? 9.227 5.064 34.167 1.00 93.44 116 ASP A CA 1
ATOM 875 C C . ASP A 1 116 ? 8.225 3.894 34.120 1.00 93.44 116 ASP A C 1
ATOM 877 O O . ASP A 1 116 ? 7.800 3.389 35.161 1.00 93.44 116 ASP A O 1
ATOM 881 N N . GLY A 1 117 ? 7.810 3.462 32.922 1.00 91.50 117 GLY A N 1
ATOM 882 C CA . GLY A 1 117 ? 6.778 2.436 32.740 1.00 91.50 117 GLY A CA 1
ATOM 883 C C . GLY A 1 117 ? 5.397 2.870 33.242 1.00 91.50 117 GLY A C 1
ATOM 884 O O . GLY A 1 117 ? 4.566 2.028 33.592 1.00 91.50 117 GLY A O 1
ATOM 885 N N . THR A 1 118 ? 5.150 4.178 33.313 1.00 90.56 118 THR A N 1
ATOM 886 C CA . THR A 1 118 ? 3.867 4.739 33.740 1.00 90.56 118 THR A CA 1
ATOM 887 C C . THR A 1 118 ? 2.933 4.917 32.541 1.00 90.56 118 THR A C 1
ATOM 889 O O . THR A 1 118 ? 3.390 5.040 31.401 1.00 90.56 118 THR A O 1
ATOM 892 N N . PRO A 1 119 ? 1.603 4.882 32.751 1.00 83.44 119 PRO A N 1
ATOM 893 C CA . PRO A 1 119 ? 0.656 5.099 31.666 1.00 83.44 119 PRO A CA 1
ATOM 894 C C . PRO A 1 119 ? 0.870 6.472 31.020 1.00 83.44 119 PRO A C 1
ATOM 896 O O . PRO A 1 119 ? 1.070 7.473 31.709 1.00 83.44 119 PRO A O 1
ATOM 899 N N . GLU A 1 120 ? 0.805 6.511 29.686 1.00 79.06 120 GLU A N 1
ATOM 900 C CA . GLU A 1 120 ? 0.993 7.749 28.934 1.00 79.06 120 GLU A CA 1
ATOM 901 C C . GLU A 1 120 ? -0.038 8.814 29.345 1.00 79.06 120 GLU A C 1
ATOM 903 O O . GLU A 1 120 ? -1.217 8.488 29.534 1.00 79.06 120 GLU A O 1
ATOM 908 N N . PRO A 1 121 ? 0.357 10.098 29.408 1.00 74.56 121 PRO A N 1
ATOM 909 C CA . PRO A 1 121 ? -0.596 11.178 29.610 1.00 74.56 121 PRO A CA 1
ATOM 910 C C . PRO A 1 121 ? -1.667 11.153 28.510 1.00 74.56 121 PRO A C 1
ATOM 912 O O . PRO A 1 121 ? -1.381 11.087 27.311 1.00 74.56 121 PRO A O 1
ATOM 915 N N . THR A 1 122 ? -2.932 11.185 28.926 1.00 71.50 122 THR A N 1
ATOM 916 C CA . THR A 1 122 ? -4.092 10.969 28.049 1.00 71.50 122 THR A CA 1
ATOM 917 C C . THR A 1 122 ? -4.405 12.165 27.147 1.00 71.50 122 THR A C 1
ATOM 919 O O . THR A 1 122 ? -5.087 11.993 26.133 1.00 71.50 122 THR A O 1
ATOM 922 N N . GLY A 1 123 ? -3.857 13.348 27.445 1.00 73.88 123 GLY A N 1
ATOM 923 C CA . GLY A 1 123 ? -4.092 14.595 26.718 1.00 73.88 123 GLY A CA 1
ATOM 924 C C . GLY A 1 123 ? -2.812 15.291 26.249 1.00 73.88 123 GLY A C 1
ATOM 925 O O . GLY A 1 123 ? -1.759 15.191 26.870 1.00 73.88 123 GLY A O 1
ATOM 926 N N . PHE A 1 124 ? -2.923 16.020 25.135 1.00 74.06 124 PHE A N 1
ATOM 927 C CA . PHE A 1 124 ? -1.894 16.963 24.676 1.00 74.06 124 PHE A CA 1
ATOM 928 C C . PHE A 1 124 ? -1.968 18.306 25.425 1.00 74.06 124 PHE A C 1
ATOM 930 O O . PHE A 1 124 ? -0.963 18.983 25.616 1.00 74.06 124 PHE A O 1
ATOM 937 N N . TRP A 1 125 ? -3.166 18.676 25.880 1.00 67.94 125 TRP A N 1
ATOM 938 C CA . TRP A 1 125 ? -3.418 19.904 26.623 1.00 67.94 125 TRP A CA 1
ATOM 939 C C . TRP A 1 125 ? -3.287 19.650 28.128 1.00 67.94 125 TRP A C 1
ATOM 941 O O . TRP A 1 125 ? -3.849 18.664 28.608 1.00 67.94 125 TRP A O 1
ATOM 951 N N . PRO A 1 126 ? -2.607 20.522 28.895 1.00 59.31 126 PRO A N 1
ATOM 952 C CA . PRO A 1 126 ? -2.593 20.403 30.346 1.00 59.31 126 PRO A CA 1
ATOM 953 C C . PRO A 1 126 ? -4.017 20.521 30.894 1.00 59.31 126 PRO A C 1
ATOM 955 O O . PRO A 1 126 ? -4.764 21.426 30.499 1.00 59.31 126 PRO A O 1
ATOM 958 N N . GLU A 1 127 ? -4.377 19.642 31.829 1.00 55.62 127 GLU A N 1
ATOM 959 C CA . GLU A 1 127 ? -5.605 19.740 32.620 1.00 55.62 127 GLU A CA 1
ATOM 960 C C . GLU A 1 127 ? -5.545 21.025 33.470 1.00 55.62 127 GLU A C 1
ATOM 962 O O . GLU A 1 127 ? -5.021 21.054 34.577 1.00 55.62 127 GLU A O 1
ATOM 967 N N . GLY A 1 128 ? -5.966 22.145 32.884 1.00 45.59 128 GLY A N 1
ATOM 968 C CA . GLY A 1 128 ? -5.818 23.487 33.458 1.00 45.59 128 GLY A CA 1
ATOM 969 C C . GLY A 1 128 ? -5.859 24.609 32.418 1.00 45.59 128 GLY A C 1
ATOM 970 O O . GLY A 1 128 ? -6.317 25.706 32.721 1.00 45.59 128 GLY A O 1
ATOM 971 N N . PHE A 1 129 ? -5.495 24.329 31.161 1.00 45.47 129 PHE A N 1
ATOM 972 C CA . PHE A 1 129 ? -5.675 25.284 30.054 1.00 45.47 129 PHE A CA 1
ATOM 973 C C . PHE A 1 129 ? -7.086 25.261 29.449 1.00 45.47 129 PHE A C 1
ATOM 975 O O . PHE A 1 129 ? -7.472 26.196 28.753 1.00 45.47 129 PHE A O 1
ATOM 982 N N . ALA A 1 130 ? -7.898 24.251 29.779 1.00 46.00 130 ALA A N 1
ATOM 983 C CA . ALA A 1 130 ? -9.309 24.195 29.391 1.00 46.00 130 ALA A CA 1
ATOM 984 C C . ALA A 1 130 ? -10.193 25.244 30.112 1.00 46.00 130 ALA A C 1
ATOM 986 O O . ALA A 1 130 ? -11.341 25.439 29.725 1.00 46.00 130 ALA A O 1
ATOM 987 N N . GLY A 1 131 ? -9.675 25.928 31.145 1.00 37.31 131 GLY A N 1
ATOM 988 C CA . GLY A 1 131 ? -10.437 26.842 32.011 1.00 37.31 131 GLY A CA 1
ATOM 989 C C . GLY A 1 131 ? -10.370 28.338 31.672 1.00 37.31 131 GLY A C 1
ATOM 990 O O . GLY A 1 131 ? -11.099 29.113 32.279 1.00 37.31 131 GLY A O 1
ATOM 991 N N . ALA A 1 132 ? -9.545 28.764 30.710 1.00 36.94 132 ALA A N 1
ATOM 992 C CA . ALA A 1 132 ? -9.461 30.167 30.268 1.00 36.94 132 ALA A CA 1
ATOM 993 C C . ALA A 1 132 ? -10.048 30.393 28.860 1.00 36.94 132 ALA A C 1
ATOM 995 O O . ALA A 1 132 ? -9.783 31.404 28.219 1.00 36.94 132 ALA A O 1
ATOM 996 N N . ALA A 1 133 ? -10.881 29.464 28.384 1.00 41.81 133 ALA A N 1
ATOM 997 C CA . ALA A 1 133 ? -11.683 29.621 27.169 1.00 41.81 133 ALA A CA 1
ATOM 998 C C . ALA A 1 133 ? -13.054 30.283 27.445 1.00 41.81 133 ALA A C 1
ATOM 1000 O O . ALA A 1 133 ? -13.972 30.161 26.641 1.00 41.81 133 ALA A O 1
ATOM 1001 N N . GLY A 1 134 ? -13.207 30.972 28.586 1.00 36.94 134 GLY A N 1
ATOM 1002 C CA . GLY A 1 134 ? -14.430 31.701 28.953 1.00 36.94 134 GLY A CA 1
ATOM 1003 C C . GLY A 1 134 ? -14.641 33.007 28.180 1.00 36.94 134 GLY A C 1
ATOM 1004 O O . GLY A 1 134 ? -15.783 33.370 27.932 1.00 36.94 134 GLY A O 1
ATOM 1005 N N . ASP A 1 135 ? -13.563 33.645 27.711 1.00 35.62 135 ASP A N 1
ATOM 1006 C CA . ASP A 1 135 ? -13.620 34.884 26.909 1.00 35.62 135 ASP A CA 1
ATOM 1007 C C . ASP A 1 135 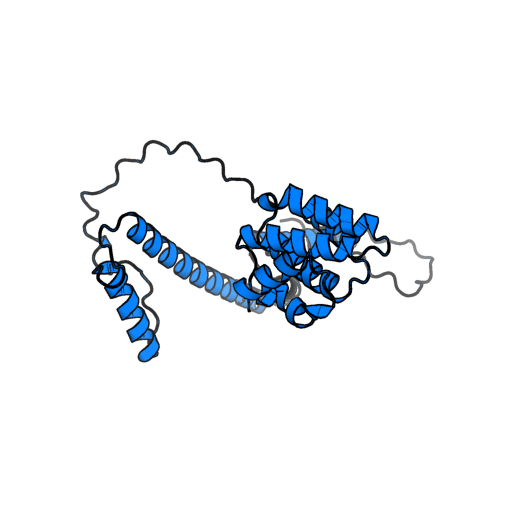? -13.045 34.709 25.491 1.00 35.62 135 ASP A C 1
ATOM 1009 O O . ASP A 1 135 ? -12.876 35.660 24.732 1.00 35.62 135 ASP A O 1
ATOM 1013 N N . CYS A 1 136 ? -12.775 33.464 25.103 1.00 35.69 136 CYS A N 1
ATOM 1014 C CA . CYS A 1 136 ? -12.494 33.062 23.728 1.00 35.69 136 CYS A CA 1
ATOM 1015 C C . CYS A 1 136 ? -13.440 31.929 23.346 1.00 35.69 136 CYS A C 1
ATOM 1017 O O . CYS A 1 136 ? -13.014 30.874 22.883 1.00 35.69 136 CYS A O 1
ATOM 1019 N N . ALA A 1 137 ? -14.744 32.156 23.518 1.00 36.72 137 ALA A N 1
ATOM 1020 C CA . ALA A 1 137 ? -15.684 31.503 22.626 1.00 36.72 137 ALA A CA 1
ATOM 1021 C C . ALA A 1 137 ? -15.269 31.927 21.206 1.00 36.72 137 ALA A C 1
ATOM 1023 O O . ALA A 1 137 ? -15.324 33.126 20.907 1.00 36.72 137 ALA A O 1
ATOM 1024 N N . PRO A 1 138 ? -14.790 31.013 20.339 1.00 39.56 138 PRO A N 1
ATOM 1025 C CA . PRO A 1 138 ? -14.614 31.368 18.946 1.00 39.56 138 PRO A CA 1
ATOM 1026 C C . PRO A 1 138 ? -15.977 31.864 18.474 1.00 39.56 138 PRO A C 1
ATOM 1028 O O . PRO A 1 138 ? -16.986 31.174 18.650 1.00 39.56 138 PRO A O 1
ATOM 1031 N N . ALA A 1 139 ? -16.022 33.080 17.921 1.00 46.56 139 ALA A N 1
ATOM 1032 C CA . ALA A 1 139 ? -17.184 33.510 17.158 1.00 46.56 139 ALA A CA 1
ATOM 1033 C C . ALA A 1 139 ? -17.576 32.342 16.239 1.00 46.56 139 ALA A C 1
ATOM 1035 O O . ALA A 1 139 ? -16.661 31.703 15.701 1.00 46.56 139 ALA A O 1
ATOM 1036 N N . PRO A 1 140 ? -18.876 32.008 16.099 1.00 41.03 140 PRO A N 1
ATOM 1037 C CA . PRO A 1 140 ? -19.291 30.916 15.234 1.00 41.03 140 PRO A CA 1
ATOM 1038 C C . PRO A 1 140 ? -18.584 31.115 13.903 1.00 41.03 140 PRO A C 1
ATOM 1040 O O . PRO A 1 140 ? -18.748 32.160 13.268 1.00 41.03 140 PRO A O 1
ATOM 1043 N N . ALA A 1 141 ? -17.703 30.168 13.566 1.00 46.50 141 ALA A N 1
ATOM 1044 C CA . ALA A 1 141 ? -16.906 30.264 12.360 1.00 46.50 141 ALA A CA 1
ATOM 1045 C C . ALA A 1 141 ? -17.886 30.561 11.220 1.00 46.50 141 ALA A C 1
ATOM 1047 O O . ALA A 1 141 ? -18.918 29.878 11.151 1.00 46.50 141 ALA A O 1
ATOM 1048 N N . PRO A 1 142 ? -17.635 31.576 10.366 1.00 38.81 142 PRO A N 1
ATOM 1049 C CA . PRO A 1 142 ? -18.454 31.745 9.176 1.00 38.81 142 PRO A CA 1
ATOM 1050 C C . PRO A 1 142 ? -18.476 30.380 8.509 1.00 38.81 142 PRO A C 1
ATOM 1052 O O . PRO A 1 142 ? -17.400 29.800 8.341 1.00 38.81 142 PRO A O 1
ATOM 1055 N N . ALA A 1 143 ? -19.680 29.838 8.286 1.00 42.16 143 ALA A N 1
ATOM 1056 C CA . ALA A 1 143 ? -19.888 28.477 7.812 1.00 42.16 143 ALA A CA 1
ATOM 1057 C C . ALA A 1 143 ? -18.828 28.185 6.755 1.00 42.16 143 ALA A C 1
ATOM 1059 O O . ALA A 1 143 ? -18.870 28.776 5.671 1.00 42.16 143 ALA A O 1
ATOM 1060 N N . ARG A 1 144 ? -17.808 27.388 7.126 1.00 40.56 144 ARG A N 1
ATOM 1061 C CA . ARG A 1 144 ? -16.722 27.063 6.201 1.00 40.56 144 ARG A CA 1
ATOM 1062 C C . ARG A 1 144 ? -17.448 26.519 4.981 1.00 40.56 144 ARG A C 1
ATOM 1064 O O . ARG A 1 144 ? -18.263 25.609 5.170 1.00 40.56 144 ARG A O 1
ATOM 1071 N N . PRO A 1 145 ? -17.241 27.075 3.772 1.00 37.19 145 PRO A N 1
ATOM 1072 C CA . PRO A 1 145 ? -17.746 26.409 2.588 1.00 37.19 145 PRO A CA 1
ATOM 1073 C C . PRO A 1 145 ? -17.243 24.981 2.715 1.00 37.19 145 PRO A C 1
ATOM 1075 O O . PRO A 1 145 ? -16.053 24.785 2.978 1.00 37.19 145 PRO A O 1
ATOM 1078 N N . ALA A 1 146 ? -18.168 24.020 2.702 1.00 37.25 146 ALA A N 1
ATOM 1079 C CA . ALA A 1 146 ? -17.826 22.618 2.800 1.00 37.25 146 ALA A CA 1
ATOM 1080 C C . ALA A 1 146 ? -16.752 22.384 1.741 1.00 37.25 146 ALA A C 1
ATOM 1082 O O . ALA A 1 146 ? -17.047 22.412 0.546 1.00 37.25 146 ALA A O 1
ATOM 1083 N N . HIS A 1 147 ? -15.492 22.256 2.168 1.00 35.81 147 HIS A N 1
ATOM 1084 C CA . HIS A 1 147 ? -14.480 21.734 1.277 1.00 35.81 147 HIS A CA 1
ATOM 1085 C C . HIS A 1 147 ? -15.047 20.378 0.888 1.00 35.81 147 HIS A C 1
ATOM 1087 O O . HIS A 1 147 ? -15.359 19.600 1.800 1.00 35.81 147 HIS A O 1
ATOM 1093 N N . PRO A 1 148 ? -15.300 20.127 -0.408 1.00 34.72 148 PRO A N 1
ATOM 1094 C CA . PRO A 1 148 ? -15.786 18.827 -0.812 1.00 34.72 148 PRO A CA 1
ATOM 1095 C C . PRO A 1 148 ? -14.807 17.832 -0.207 1.00 34.72 148 PRO A C 1
ATOM 1097 O O . PRO A 1 148 ? -13.596 17.991 -0.383 1.00 34.72 148 PRO A O 1
ATOM 1100 N N . ALA A 1 149 ? -15.319 16.885 0.585 1.00 38.16 149 ALA A N 1
ATOM 1101 C CA . ALA A 1 149 ? -14.546 15.720 0.967 1.00 38.16 149 ALA A CA 1
ATOM 1102 C C . ALA A 1 149 ? -13.939 15.225 -0.342 1.00 38.16 149 ALA A C 1
ATOM 1104 O O . ALA A 1 149 ? -14.687 14.854 -1.251 1.00 38.16 149 ALA A O 1
ATOM 1105 N N . HIS A 1 150 ? -12.621 15.380 -0.510 1.00 39.53 150 HIS A N 1
ATOM 1106 C CA . HIS A 1 150 ? -11.984 14.871 -1.709 1.00 39.53 150 HIS A CA 1
ATOM 1107 C C . HIS A 1 150 ? -12.362 13.393 -1.727 1.00 39.53 150 HIS A C 1
ATOM 1109 O O . HIS A 1 150 ? -12.112 12.723 -0.719 1.00 39.53 150 HIS A O 1
ATOM 1115 N N . PRO A 1 151 ? -13.049 12.909 -2.778 1.00 44.50 151 PRO A N 1
ATOM 1116 C CA . PRO A 1 151 ? -13.393 11.502 -2.846 1.00 44.50 151 PRO A CA 1
ATOM 1117 C C . PRO A 1 151 ? -12.102 10.733 -2.601 1.00 44.50 151 PRO A C 1
ATOM 1119 O O . PRO A 1 151 ? -11.052 11.138 -3.117 1.00 44.50 151 PRO A O 1
ATOM 1122 N N . ALA A 1 152 ? -12.165 9.707 -1.747 1.00 55.53 152 ALA A N 1
ATOM 1123 C CA . ALA A 1 152 ? -11.041 8.807 -1.549 1.00 55.53 152 ALA A CA 1
ATOM 1124 C C . ALA A 1 152 ? -10.530 8.442 -2.946 1.00 55.53 152 ALA A C 1
ATOM 1126 O O . ALA A 1 152 ? -11.289 7.921 -3.764 1.00 55.53 152 ALA A O 1
ATOM 1127 N N . ARG A 1 153 ? -9.306 8.874 -3.264 1.00 74.50 153 ARG A N 1
ATOM 1128 C CA . ARG A 1 153 ? -8.684 8.625 -4.563 1.00 74.50 153 ARG A CA 1
ATOM 1129 C C . ARG A 1 153 ? -8.444 7.132 -4.605 1.00 74.50 153 ARG A C 1
ATOM 1131 O O . ARG A 1 153 ? -7.489 6.689 -4.002 1.00 74.50 153 ARG A O 1
ATOM 1138 N N . SER A 1 154 ? -9.372 6.389 -5.180 1.00 88.06 154 SER A N 1
ATOM 1139 C CA . SER A 1 154 ? -9.300 4.946 -5.324 1.00 88.06 154 SER A CA 1
ATOM 1140 C C . SER A 1 154 ? -9.826 4.611 -6.705 1.00 88.06 154 SER A C 1
ATOM 1142 O O . SER A 1 154 ? -10.834 5.166 -7.159 1.00 88.06 154 SER A O 1
ATOM 1144 N N . VAL A 1 155 ? -9.122 3.716 -7.388 1.00 92.00 155 VAL A N 1
ATOM 1145 C CA . VAL A 1 155 ? -9.578 3.177 -8.672 1.00 92.00 155 VAL A CA 1
ATOM 1146 C C . VAL A 1 155 ? -10.593 2.044 -8.487 1.00 92.00 155 VAL A C 1
ATOM 1148 O O . VAL A 1 155 ? -11.289 1.690 -9.439 1.00 92.00 155 VAL A O 1
ATOM 1151 N N . GLY A 1 156 ? -10.690 1.496 -7.271 1.00 93.50 156 GLY A N 1
ATOM 1152 C CA . GLY A 1 156 ? -11.598 0.423 -6.889 1.00 93.50 156 GLY A CA 1
ATOM 1153 C C . GLY A 1 156 ? -11.037 -0.974 -7.169 1.00 93.50 156 GLY A C 1
ATOM 1154 O O . GLY A 1 156 ? -10.165 -1.172 -8.019 1.00 93.50 156 GLY A O 1
ATOM 1155 N N . ASP A 1 157 ? -11.578 -1.974 -6.465 1.00 93.50 157 ASP A N 1
ATOM 1156 C CA . ASP A 1 157 ? -11.071 -3.354 -6.501 1.00 93.50 157 ASP A CA 1
ATOM 1157 C C . ASP A 1 157 ? -11.129 -3.984 -7.908 1.00 93.50 157 ASP A C 1
ATOM 1159 O O . ASP A 1 157 ? -10.248 -4.765 -8.267 1.00 93.50 157 ASP A O 1
ATOM 1163 N N . GLU A 1 158 ? -12.126 -3.643 -8.735 1.00 93.81 158 GLU A N 1
ATOM 1164 C CA . GLU A 1 158 ? -12.228 -4.161 -10.110 1.00 93.81 158 GLU A CA 1
ATOM 1165 C C . GLU A 1 158 ? -11.047 -3.714 -10.977 1.00 93.81 158 GLU A C 1
ATOM 1167 O O . GLU A 1 158 ? -10.439 -4.525 -11.684 1.00 93.81 158 GLU A O 1
ATOM 1172 N N . GLN A 1 159 ? -10.695 -2.430 -10.895 1.00 96.56 159 GLN A N 1
ATOM 1173 C CA . GLN A 1 159 ? -9.589 -1.874 -11.659 1.00 96.56 159 GLN A CA 1
ATOM 1174 C C . GLN A 1 159 ? -8.249 -2.366 -11.112 1.00 96.56 159 GLN A C 1
ATOM 1176 O O . GLN A 1 159 ? -7.381 -2.735 -11.904 1.00 96.56 159 GLN A O 1
ATOM 1181 N N . LEU A 1 160 ? -8.096 -2.434 -9.784 1.00 97.56 160 LEU A N 1
ATOM 1182 C CA . LEU A 1 160 ? -6.908 -3.004 -9.150 1.00 97.56 160 LEU A CA 1
ATOM 1183 C C . LEU A 1 160 ? -6.686 -4.452 -9.612 1.00 97.56 160 LEU A C 1
ATOM 1185 O O . LEU A 1 160 ? -5.597 -4.795 -10.065 1.00 97.56 160 LEU A O 1
ATOM 1189 N N . LEU A 1 161 ? -7.735 -5.280 -9.603 1.00 97.44 161 LEU A N 1
ATOM 1190 C CA . LEU A 1 161 ? -7.665 -6.667 -10.061 1.00 97.44 161 LEU A CA 1
ATOM 1191 C C . LEU A 1 161 ? -7.343 -6.773 -11.558 1.00 97.44 161 LEU A C 1
ATOM 1193 O O . LEU A 1 161 ? -6.609 -7.673 -11.971 1.00 97.44 161 LEU A O 1
ATOM 1197 N N . SER A 1 162 ? -7.874 -5.866 -12.382 1.00 97.88 162 SER A N 1
ATOM 1198 C CA . SER A 1 162 ? -7.527 -5.795 -13.804 1.00 97.88 162 SER A CA 1
ATOM 1199 C C . SER A 1 162 ? -6.042 -5.490 -14.013 1.00 97.88 162 SER A C 1
ATOM 1201 O O . SER A 1 162 ? -5.411 -6.133 -14.851 1.00 97.88 162 SER A O 1
ATOM 1203 N N . LEU A 1 163 ? -5.476 -4.549 -13.250 1.00 98.19 163 LEU A N 1
ATOM 1204 C CA . LEU A 1 163 ? -4.051 -4.212 -13.307 1.00 98.19 163 LEU A CA 1
ATOM 1205 C C . LEU A 1 163 ? -3.185 -5.383 -12.841 1.00 98.19 163 LEU A C 1
ATOM 1207 O O . LEU A 1 163 ? -2.248 -5.755 -13.540 1.00 98.19 163 LEU A O 1
ATOM 1211 N N . THR A 1 164 ? -3.549 -6.036 -11.732 1.00 98.12 164 THR A N 1
ATOM 1212 C CA . THR A 1 164 ? -2.850 -7.235 -11.251 1.00 98.12 164 THR A CA 1
ATOM 1213 C C . THR A 1 164 ? -2.810 -8.328 -12.316 1.00 98.12 164 THR A C 1
ATOM 1215 O O . THR A 1 164 ? -1.747 -8.883 -12.565 1.00 98.12 164 THR A O 1
ATOM 1218 N N . ARG A 1 165 ? -3.935 -8.618 -12.989 1.00 98.19 165 ARG A N 1
ATOM 1219 C CA . ARG A 1 165 ? -3.973 -9.598 -14.093 1.00 98.19 165 ARG A CA 1
ATOM 1220 C C . ARG A 1 165 ? -3.090 -9.192 -15.270 1.00 98.19 165 ARG A C 1
ATOM 1222 O O . ARG A 1 165 ? -2.493 -10.062 -15.892 1.00 98.19 165 ARG A O 1
ATOM 1229 N N . GLY A 1 166 ? -3.034 -7.897 -15.576 1.00 98.00 166 GLY A N 1
ATOM 1230 C CA . GLY A 1 166 ? -2.146 -7.355 -16.599 1.00 98.00 166 GLY A CA 1
ATOM 1231 C C . GLY A 1 166 ? -0.677 -7.607 -16.267 1.00 98.00 166 GLY A C 1
ATOM 1232 O O . GLY A 1 166 ? 0.032 -8.152 -17.106 1.00 98.00 166 GLY A O 1
ATOM 1233 N N . LEU A 1 167 ? -0.262 -7.302 -15.032 1.00 97.94 167 LEU A N 1
ATOM 1234 C CA . LEU A 1 167 ? 1.110 -7.493 -14.544 1.00 97.94 167 LEU A CA 1
ATOM 1235 C C . LEU A 1 167 ? 1.546 -8.965 -14.499 1.00 97.94 167 LEU A C 1
ATOM 1237 O O . LEU A 1 167 ? 2.703 -9.260 -14.754 1.00 97.94 167 LEU A O 1
ATOM 1241 N N . VAL A 1 168 ? 0.639 -9.903 -14.206 1.00 97.25 168 VAL A N 1
ATOM 1242 C CA . VAL A 1 168 ? 0.967 -11.347 -14.155 1.00 97.25 168 VAL A CA 1
ATOM 1243 C C . VAL A 1 168 ? 0.664 -12.091 -15.460 1.00 97.25 168 VAL A C 1
ATOM 1245 O O . VAL A 1 168 ? 0.620 -13.319 -15.481 1.00 97.25 168 VAL A O 1
ATOM 1248 N N . SER A 1 169 ? 0.395 -11.365 -16.544 1.00 97.75 169 SER A N 1
ATO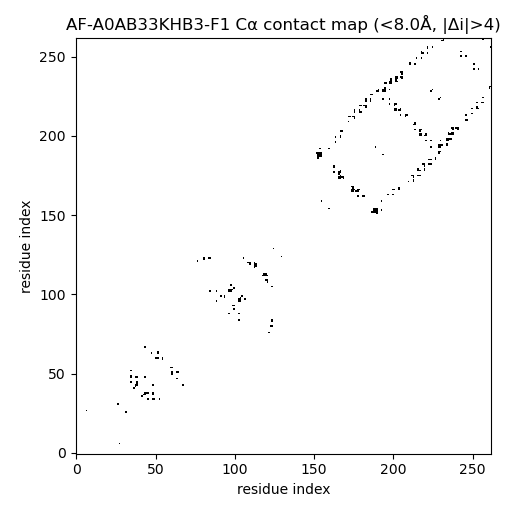M 1249 C CA . SER A 1 169 ? 0.100 -11.957 -17.847 1.00 97.75 169 SER A CA 1
ATOM 1250 C C . SER A 1 169 ? 1.347 -12.580 -18.474 1.00 97.75 169 SER A C 1
ATOM 1252 O O . SER A 1 169 ? 2.426 -11.988 -18.446 1.00 97.75 169 SER A O 1
ATOM 1254 N N . ASP A 1 170 ? 1.181 -13.715 -19.155 1.00 96.62 170 ASP A N 1
ATOM 1255 C CA . ASP A 1 170 ? 2.253 -14.339 -19.943 1.00 96.62 170 ASP A CA 1
ATOM 1256 C C . ASP A 1 170 ? 2.690 -13.463 -21.134 1.00 96.62 170 ASP A C 1
ATOM 1258 O O . ASP A 1 170 ? 3.811 -13.571 -21.631 1.00 96.62 170 ASP A O 1
ATOM 1262 N N . ALA A 1 171 ? 1.820 -12.562 -21.601 1.00 97.56 171 ALA A N 1
ATOM 1263 C CA . ALA A 1 171 ? 2.115 -11.675 -22.719 1.00 97.56 171 ALA A CA 1
ATOM 1264 C C . ALA A 1 171 ? 2.851 -10.406 -22.254 1.00 97.56 171 ALA A C 1
ATOM 1266 O O . ALA A 1 171 ? 2.244 -9.550 -21.612 1.00 97.56 171 ALA A O 1
ATOM 1267 N N . ALA A 1 172 ? 4.106 -10.229 -22.685 1.00 97.56 172 ALA A N 1
ATOM 1268 C CA . ALA A 1 172 ? 4.942 -9.051 -22.398 1.00 97.56 172 ALA A CA 1
ATOM 1269 C C . ALA A 1 172 ? 4.204 -7.720 -22.646 1.00 97.56 172 ALA A C 1
ATOM 1271 O O . ALA A 1 172 ? 4.026 -6.905 -21.746 1.00 97.56 172 ALA A O 1
ATOM 1272 N N . LYS A 1 173 ? 3.592 -7.566 -23.828 1.00 97.19 173 LYS A N 1
ATOM 1273 C CA . LYS A 1 173 ? 2.802 -6.370 -24.180 1.00 97.19 173 LYS A CA 1
ATOM 1274 C C . LYS A 1 173 ? 1.587 -6.112 -23.280 1.00 97.19 173 LYS A C 1
ATOM 1276 O O . LYS A 1 173 ? 1.005 -5.033 -23.347 1.00 97.19 173 LYS A O 1
ATOM 1281 N N . ALA A 1 174 ? 1.101 -7.096 -22.526 1.00 97.56 174 ALA A N 1
ATOM 1282 C CA . ALA A 1 174 ? 0.044 -6.875 -21.539 1.00 97.56 174 ALA A CA 1
ATOM 1283 C C . ALA A 1 174 ? 0.614 -6.346 -20.214 1.00 97.56 174 ALA A C 1
ATOM 1285 O O . ALA A 1 174 ? -0.018 -5.477 -19.614 1.00 97.56 174 ALA A O 1
ATOM 1286 N N . ARG A 1 175 ? 1.802 -6.815 -19.809 1.00 98.19 175 ARG A N 1
ATOM 1287 C CA . ARG A 1 175 ? 2.519 -6.319 -18.625 1.00 98.19 175 ARG A CA 1
ATOM 1288 C C . ARG A 1 175 ? 2.971 -4.873 -18.813 1.00 98.19 175 ARG A C 1
ATOM 1290 O O . ARG A 1 175 ? 2.643 -4.032 -17.983 1.00 98.19 175 ARG A O 1
ATOM 1297 N N . GLU A 1 176 ? 3.578 -4.564 -19.957 1.00 98.06 176 GLU A N 1
ATOM 1298 C CA . GLU A 1 176 ? 3.976 -3.201 -20.349 1.00 98.06 176 GLU A CA 1
ATOM 1299 C C . GLU A 1 176 ? 2.787 -2.229 -20.292 1.00 98.06 176 GLU A C 1
ATOM 1301 O O . GLU A 1 176 ? 2.823 -1.235 -19.574 1.00 98.06 176 GLU A O 1
ATOM 1306 N N . ARG A 1 177 ? 1.658 -2.581 -20.925 1.00 98.19 177 ARG A N 1
ATOM 1307 C CA . ARG A 1 177 ? 0.429 -1.766 -20.876 1.00 98.19 177 ARG A CA 1
ATOM 1308 C C . ARG A 1 177 ? -0.141 -1.594 -19.470 1.00 98.19 177 ARG A C 1
ATOM 1310 O O . ARG A 1 177 ? -0.753 -0.566 -19.173 1.00 98.19 177 ARG A O 1
ATOM 1317 N N . ALA A 1 178 ? 0.001 -2.600 -18.609 1.00 98.25 178 ALA A N 1
ATOM 1318 C CA . ALA A 1 178 ? -0.408 -2.477 -17.216 1.00 98.25 178 ALA A CA 1
ATOM 1319 C C . ALA A 1 178 ? 0.480 -1.466 -16.477 1.00 98.25 178 ALA A C 1
ATOM 1321 O O . ALA A 1 178 ? -0.059 -0.623 -15.763 1.00 98.25 178 ALA A O 1
ATOM 1322 N N . CYS A 1 179 ? 1.796 -1.499 -16.704 1.00 98.50 179 CYS A N 1
ATOM 1323 C CA . CYS A 1 179 ? 2.747 -0.535 -16.149 1.00 98.50 179 CYS A CA 1
ATOM 1324 C C . CYS A 1 179 ? 2.456 0.893 -16.631 1.00 98.50 179 CYS A C 1
ATOM 1326 O O . CYS A 1 179 ? 2.313 1.783 -15.799 1.00 98.50 179 CYS A O 1
ATOM 1328 N N . GLU A 1 180 ? 2.245 1.099 -17.935 1.00 98.19 180 GLU A N 1
ATOM 1329 C CA . GLU A 1 180 ? 1.831 2.397 -18.497 1.00 98.19 180 GLU A CA 1
ATOM 1330 C C . GLU A 1 180 ? 0.559 2.922 -17.817 1.00 98.19 180 GLU A C 1
ATOM 1332 O O . GLU A 1 180 ? 0.505 4.057 -17.347 1.00 98.19 180 GLU A O 1
ATOM 1337 N N . THR A 1 181 ? -0.455 2.059 -17.682 1.00 98.06 181 THR A N 1
ATOM 1338 C CA . THR A 1 181 ? -1.720 2.431 -17.034 1.00 98.06 181 THR A CA 1
ATOM 1339 C C . THR A 1 181 ? -1.519 2.809 -15.563 1.00 98.06 181 THR A C 1
ATOM 1341 O O . THR A 1 181 ? -2.237 3.669 -15.049 1.00 98.06 181 THR A O 1
ATOM 1344 N N . ILE A 1 182 ? -0.579 2.163 -14.866 1.00 98.12 182 ILE A N 1
ATOM 1345 C CA . ILE A 1 182 ? -0.224 2.500 -13.483 1.00 98.12 182 ILE A CA 1
ATOM 1346 C C . ILE A 1 182 ? 0.442 3.877 -13.439 1.00 98.12 182 ILE A C 1
ATOM 1348 O O . ILE A 1 182 ? -0.022 4.731 -12.685 1.00 98.12 182 ILE A O 1
ATOM 1352 N N . SER A 1 183 ? 1.453 4.128 -14.272 1.00 97.62 183 SER A N 1
ATOM 1353 C CA . SER A 1 183 ? 2.150 5.419 -14.329 1.00 97.62 183 SER A CA 1
ATOM 1354 C C . SER A 1 183 ? 1.197 6.575 -14.652 1.00 97.62 183 SER A C 1
ATOM 1356 O O . SER A 1 183 ? 1.166 7.573 -13.931 1.00 97.62 183 SER A O 1
ATOM 1358 N N . ASP A 1 184 ? 0.315 6.406 -15.641 1.00 97.19 184 ASP A N 1
ATOM 1359 C CA . ASP A 1 184 ? -0.686 7.413 -16.025 1.00 97.19 184 ASP A CA 1
ATOM 1360 C C . ASP A 1 184 ? -1.655 7.762 -14.887 1.00 97.19 184 ASP A C 1
ATOM 1362 O O . ASP A 1 184 ? -2.206 8.866 -14.812 1.00 97.19 184 ASP A O 1
ATOM 1366 N N . ARG A 1 185 ? -1.904 6.801 -13.992 1.00 96.50 185 ARG A N 1
ATOM 1367 C CA . ARG A 1 185 ? -2.917 6.901 -12.936 1.00 96.50 185 ARG A CA 1
ATOM 1368 C C . ARG A 1 185 ? -2.328 6.991 -11.542 1.00 96.50 185 ARG A C 1
ATOM 1370 O O . ARG A 1 185 ? -3.101 6.933 -10.590 1.00 96.50 185 ARG A O 1
ATOM 1377 N N . VAL A 1 186 ? -1.024 7.222 -11.402 1.00 95.12 186 VAL A N 1
ATOM 1378 C CA . VAL A 1 186 ? -0.308 7.213 -10.116 1.00 95.12 186 VAL A CA 1
ATOM 1379 C C . VAL A 1 186 ? -1.001 8.054 -9.027 1.00 95.12 186 VAL A C 1
ATOM 1381 O O . VAL A 1 186 ? -1.085 7.661 -7.868 1.00 95.12 186 VAL A O 1
ATOM 1384 N N . ARG A 1 187 ? -1.608 9.189 -9.405 1.00 92.69 187 ARG A N 1
ATOM 1385 C CA . ARG A 1 187 ? -2.318 10.104 -8.488 1.00 92.69 187 ARG A CA 1
ATOM 1386 C C . ARG A 1 187 ? -3.754 9.698 -8.151 1.00 92.69 187 ARG A C 1
ATOM 1388 O O . ARG A 1 187 ? -4.402 10.409 -7.384 1.00 92.69 187 ARG A O 1
ATOM 1395 N N . SER A 1 188 ? -4.263 8.630 -8.752 1.00 94.12 188 SER A N 1
ATOM 1396 C CA . SER A 1 188 ? -5.639 8.141 -8.594 1.00 94.12 188 SER A CA 1
ATOM 1397 C C . SER A 1 188 ? -5.748 6.997 -7.593 1.00 94.12 188 SER A C 1
ATOM 1399 O O . SER A 1 188 ? -6.864 6.656 -7.215 1.00 94.12 188 SER A O 1
ATOM 1401 N N . PHE A 1 189 ? -4.617 6.415 -7.190 1.00 95.12 189 PHE A N 1
ATOM 1402 C CA . PHE A 1 189 ? -4.578 5.292 -6.267 1.00 95.12 189 PHE A CA 1
ATOM 1403 C C . PHE A 1 189 ? -4.626 5.741 -4.806 1.00 95.12 189 PHE A C 1
ATOM 1405 O O . PHE A 1 189 ? -4.066 6.785 -4.447 1.00 95.12 189 PHE A O 1
ATOM 1412 N N . ASP A 1 190 ? -5.243 4.921 -3.957 1.00 94.19 190 ASP A N 1
ATOM 1413 C CA . ASP A 1 190 ? -5.153 5.082 -2.508 1.00 94.19 190 ASP A CA 1
ATOM 1414 C C . ASP A 1 190 ? -3.898 4.392 -1.951 1.00 94.19 190 ASP A C 1
ATOM 1416 O O . ASP A 1 190 ? -3.141 3.718 -2.654 1.00 94.19 190 ASP A O 1
ATOM 1420 N N . ARG A 1 191 ? -3.666 4.535 -0.642 1.00 95.19 191 ARG A N 1
ATOM 1421 C CA . ARG A 1 191 ? -2.504 3.927 0.015 1.00 95.19 191 ARG A CA 1
ATOM 1422 C C . ARG A 1 191 ? -2.493 2.396 -0.090 1.00 95.19 191 ARG A C 1
ATOM 1424 O O . ARG A 1 191 ? -1.423 1.808 -0.218 1.00 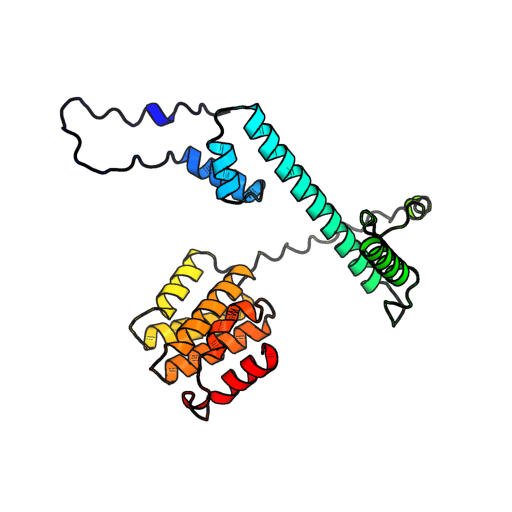95.19 191 ARG A O 1
ATOM 1431 N N . ARG A 1 192 ? -3.651 1.734 -0.006 1.00 96.44 192 ARG A N 1
ATOM 1432 C CA . ARG A 1 192 ? -3.750 0.267 -0.087 1.00 96.44 192 ARG A CA 1
ATOM 1433 C C . ARG A 1 192 ? -3.415 -0.203 -1.505 1.00 96.44 192 ARG A C 1
ATOM 1435 O O . ARG A 1 192 ? -2.657 -1.160 -1.663 1.00 96.44 192 ARG A O 1
ATOM 1442 N N . GLU A 1 193 ? -3.963 0.466 -2.510 1.00 97.75 193 GLU A N 1
ATOM 1443 C CA . GLU A 1 193 ? -3.742 0.197 -3.930 1.00 97.75 193 GLU A CA 1
ATOM 1444 C C . GLU A 1 193 ? -2.269 0.392 -4.300 1.00 97.75 193 GLU A C 1
ATOM 1446 O O . GLU A 1 193 ? -1.673 -0.520 -4.872 1.00 97.75 193 GLU A O 1
ATOM 1451 N N . VAL A 1 194 ? -1.650 1.508 -3.891 1.00 98.06 194 VAL A N 1
ATOM 1452 C CA . VAL A 1 194 ? -0.222 1.767 -4.143 1.00 98.06 194 VAL A CA 1
ATOM 1453 C C . VAL A 1 194 ? 0.662 0.686 -3.529 1.00 98.06 194 VAL A C 1
ATOM 1455 O O . VAL A 1 194 ? 1.496 0.128 -4.234 1.00 98.06 194 VAL A O 1
ATOM 1458 N N . ARG A 1 195 ? 0.464 0.330 -2.252 1.00 98.25 195 ARG A N 1
ATOM 1459 C CA . ARG A 1 195 ? 1.263 -0.727 -1.604 1.00 98.25 195 ARG A CA 1
ATOM 1460 C C . ARG A 1 195 ? 1.114 -2.076 -2.306 1.00 98.25 195 ARG A C 1
ATOM 1462 O O . ARG A 1 195 ? 2.101 -2.766 -2.533 1.00 98.25 195 ARG A O 1
ATOM 1469 N N . THR A 1 196 ? -0.111 -2.424 -2.704 1.00 98.25 196 THR A N 1
ATOM 1470 C CA . THR A 1 196 ? -0.389 -3.670 -3.437 1.00 98.25 196 THR A CA 1
ATOM 1471 C C . THR A 1 196 ? 0.340 -3.703 -4.781 1.00 98.25 196 THR A C 1
ATOM 1473 O O . THR A 1 196 ? 0.992 -4.695 -5.106 1.00 98.25 196 THR A O 1
ATOM 1476 N N . LEU A 1 197 ? 0.247 -2.620 -5.559 1.00 98.50 197 LEU A N 1
ATOM 1477 C CA . LEU A 1 197 ? 0.907 -2.513 -6.859 1.00 98.50 197 LEU A CA 1
ATOM 1478 C C . LEU A 1 197 ? 2.431 -2.482 -6.717 1.00 98.50 197 LEU A C 1
ATOM 1480 O O . LEU A 1 197 ? 3.107 -3.165 -7.479 1.00 98.50 197 LEU A O 1
ATOM 1484 N N . ALA A 1 198 ? 2.967 -1.781 -5.716 1.00 98.62 198 ALA A N 1
ATOM 1485 C CA . ALA A 1 198 ? 4.401 -1.714 -5.452 1.00 98.62 198 ALA A CA 1
ATOM 1486 C C . ALA A 1 198 ? 4.996 -3.099 -5.151 1.00 98.62 198 ALA A C 1
ATOM 1488 O O . ALA A 1 198 ? 5.991 -3.489 -5.761 1.00 98.62 198 ALA A O 1
ATOM 1489 N N . SER A 1 199 ? 4.347 -3.889 -4.287 1.00 98.56 199 SER A N 1
ATOM 1490 C CA . SER A 1 199 ? 4.792 -5.257 -3.991 1.00 98.56 199 SER A CA 1
ATOM 1491 C C . SER A 1 199 ? 4.721 -6.195 -5.192 1.00 98.56 199 SER A C 1
ATOM 1493 O O . SER A 1 199 ? 5.596 -7.054 -5.360 1.00 98.56 199 SER A O 1
ATOM 1495 N N . LEU A 1 200 ? 3.699 -6.040 -6.038 1.00 98.38 200 LEU A N 1
ATOM 1496 C CA . LEU A 1 200 ? 3.563 -6.819 -7.267 1.00 98.38 200 LEU A CA 1
ATOM 1497 C C . LEU A 1 200 ? 4.634 -6.442 -8.292 1.00 98.38 200 LEU A C 1
ATOM 1499 O O . LEU A 1 200 ? 5.306 -7.339 -8.786 1.00 98.38 200 LEU A O 1
ATOM 1503 N N . LEU A 1 201 ? 4.839 -5.149 -8.553 1.00 98.56 201 LEU A N 1
ATOM 1504 C CA . LEU A 1 201 ? 5.864 -4.640 -9.471 1.00 98.56 201 LEU A CA 1
ATOM 1505 C C . LEU A 1 201 ? 7.269 -5.055 -9.030 1.00 98.56 201 LEU A C 1
ATOM 1507 O O . LEU A 1 201 ? 8.028 -5.590 -9.828 1.00 98.56 201 LEU A O 1
ATOM 1511 N N . ALA A 1 202 ? 7.597 -4.907 -7.744 1.00 98.44 202 ALA A N 1
ATOM 1512 C CA . ALA A 1 202 ? 8.885 -5.338 -7.204 1.00 98.44 202 ALA A CA 1
ATOM 1513 C C . ALA A 1 202 ? 9.118 -6.850 -7.372 1.00 98.44 202 ALA A C 1
ATOM 1515 O O . ALA A 1 202 ? 10.247 -7.293 -7.574 1.00 98.44 202 ALA A O 1
ATOM 1516 N N . SER A 1 203 ? 8.059 -7.657 -7.272 1.00 98.38 203 SER A N 1
ATOM 1517 C CA . SER A 1 203 ? 8.146 -9.106 -7.482 1.00 98.38 203 SER A CA 1
ATOM 1518 C C . SER A 1 203 ? 8.232 -9.471 -8.964 1.00 98.38 203 SER A C 1
ATOM 1520 O O . SER A 1 203 ? 8.985 -10.381 -9.304 1.00 98.38 203 SER A O 1
ATOM 1522 N N . ALA A 1 204 ? 7.492 -8.764 -9.824 1.00 97.81 204 ALA A N 1
ATOM 1523 C CA . ALA A 1 204 ? 7.519 -8.933 -11.272 1.00 97.81 204 ALA A CA 1
ATOM 1524 C C . ALA A 1 204 ? 8.909 -8.594 -11.831 1.00 97.81 204 ALA A C 1
ATOM 1526 O O . ALA A 1 204 ? 9.524 -9.466 -12.437 1.00 97.81 204 ALA A O 1
ATOM 1527 N N . ALA A 1 205 ? 9.484 -7.454 -11.434 1.00 97.88 205 ALA A N 1
ATOM 1528 C CA . ALA A 1 205 ? 10.809 -7.005 -11.872 1.00 97.88 205 ALA A CA 1
ATOM 1529 C C . ALA A 1 205 ? 11.926 -8.010 -11.554 1.00 97.88 205 ALA A C 1
ATOM 1531 O O . ALA A 1 205 ? 12.877 -8.171 -12.311 1.00 97.88 205 ALA A O 1
ATOM 1532 N N . VAL A 1 206 ? 11.822 -8.730 -10.434 1.00 98.00 206 VAL A N 1
ATOM 1533 C CA . VAL A 1 206 ? 12.799 -9.769 -10.058 1.00 98.00 206 VAL A CA 1
ATOM 1534 C C . VAL A 1 206 ? 12.691 -11.019 -10.937 1.00 98.00 206 VAL A C 1
ATOM 1536 O O . VAL A 1 206 ? 13.670 -11.752 -11.080 1.00 98.00 206 VAL A O 1
ATOM 1539 N N . LEU A 1 207 ? 11.504 -11.305 -11.471 1.00 97.19 207 LEU A N 1
ATOM 1540 C CA . LEU A 1 207 ? 11.214 -12.497 -12.271 1.00 97.19 207 LEU A CA 1
ATOM 1541 C C . LEU A 1 207 ? 11.200 -12.220 -13.780 1.00 97.19 207 LEU A C 1
ATOM 1543 O O . LEU A 1 207 ? 11.154 -13.171 -14.565 1.00 97.19 207 LEU A O 1
ATOM 1547 N N . GLU A 1 208 ? 11.219 -10.950 -14.173 1.00 97.75 208 GLU A N 1
ATOM 1548 C CA . GLU A 1 208 ? 11.087 -10.517 -15.552 1.00 97.75 208 GLU A CA 1
ATOM 1549 C C . GLU A 1 208 ? 12.314 -10.906 -16.391 1.00 97.75 208 GLU A C 1
ATOM 1551 O O . GLU A 1 208 ? 13.468 -10.799 -15.976 1.00 97.75 208 GLU A O 1
ATOM 1556 N N . GLN A 1 209 ? 12.035 -11.401 -17.593 1.00 95.69 209 GLN A N 1
ATOM 1557 C CA . GLN A 1 209 ? 13.020 -11.842 -18.581 1.00 95.69 209 GLN A CA 1
ATOM 1558 C C . GLN A 1 209 ? 13.025 -10.936 -19.818 1.00 95.69 209 GLN A C 1
ATOM 1560 O O . GLN A 1 209 ? 14.001 -10.925 -20.567 1.00 95.69 209 GLN A O 1
ATOM 1565 N N . ASP A 1 210 ? 11.940 -10.197 -20.044 1.00 97.38 210 ASP A N 1
ATOM 1566 C CA . ASP A 1 210 ? 11.791 -9.218 -21.110 1.00 97.38 210 ASP A CA 1
ATOM 1567 C C . ASP A 1 210 ? 12.289 -7.842 -20.646 1.00 97.38 210 ASP A C 1
ATOM 1569 O O . ASP A 1 210 ? 11.787 -7.265 -19.683 1.00 97.38 210 ASP A O 1
ATOM 1573 N N . ALA A 1 211 ? 13.304 -7.314 -21.329 1.00 95.50 211 ALA A N 1
ATOM 1574 C CA . ALA A 1 211 ? 13.984 -6.100 -20.889 1.00 95.50 211 ALA A CA 1
ATOM 1575 C C . ALA A 1 211 ? 13.103 -4.841 -20.962 1.00 95.50 211 ALA A C 1
ATOM 1577 O O . ALA A 1 211 ? 13.258 -3.958 -20.123 1.00 95.50 211 ALA A O 1
ATOM 1578 N N . ASP A 1 212 ? 12.181 -4.766 -21.925 1.00 96.00 212 ASP A N 1
ATOM 1579 C CA . ASP A 1 212 ? 11.290 -3.610 -22.079 1.00 96.00 212 ASP A CA 1
ATOM 1580 C C . ASP A 1 212 ? 10.198 -3.626 -20.993 1.00 96.00 212 ASP A C 1
ATOM 1582 O O . ASP A 1 212 ? 9.814 -2.584 -20.453 1.00 96.00 212 ASP A O 1
ATOM 1586 N N . CYS A 1 213 ? 9.739 -4.821 -20.604 1.00 97.81 213 CYS A N 1
ATOM 1587 C CA . CYS A 1 213 ? 8.856 -4.982 -19.450 1.00 97.81 213 CYS A CA 1
ATOM 1588 C C . CYS A 1 213 ? 9.569 -4.624 -18.144 1.00 97.81 213 CYS A C 1
ATOM 1590 O O . CYS A 1 213 ? 8.999 -3.893 -17.340 1.00 97.81 213 CYS A O 1
ATOM 1592 N N . LEU A 1 214 ? 10.819 -5.062 -17.960 1.00 98.06 214 LEU A N 1
ATOM 1593 C CA . LEU A 1 214 ? 11.598 -4.744 -16.760 1.00 98.06 214 LEU A CA 1
ATOM 1594 C C . LEU A 1 214 ? 11.794 -3.230 -16.595 1.00 98.06 214 LEU A C 1
ATOM 1596 O O . LEU A 1 214 ? 11.601 -2.701 -15.501 1.00 98.06 214 LEU A O 1
ATOM 1600 N N . GLU A 1 215 ? 12.143 -2.525 -17.675 1.00 97.44 215 GLU A N 1
ATOM 1601 C CA . GLU A 1 215 ? 12.212 -1.058 -17.693 1.00 97.44 215 GLU A CA 1
ATOM 1602 C C . GLU A 1 215 ? 10.869 -0.443 -17.277 1.00 97.44 215 GLU A C 1
ATOM 1604 O O . GLU A 1 215 ? 10.816 0.389 -16.371 1.00 97.44 215 GLU A O 1
ATOM 1609 N N . SER A 1 216 ? 9.772 -0.906 -17.885 1.00 98.19 216 SER A N 1
ATOM 1610 C CA . SER A 1 216 ? 8.421 -0.409 -17.604 1.00 98.19 216 SER A CA 1
ATOM 1611 C C . SER A 1 216 ? 8.002 -0.629 -16.147 1.00 98.19 216 SER A C 1
ATOM 1613 O O . SER A 1 216 ? 7.388 0.251 -15.541 1.00 98.19 21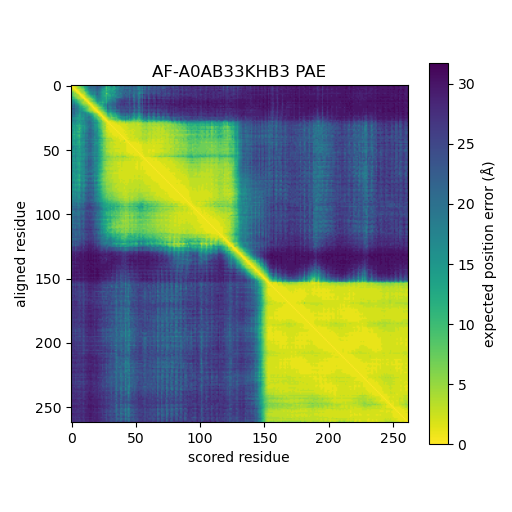6 SER A O 1
ATOM 1615 N N . GLU A 1 217 ? 8.346 -1.778 -15.566 1.00 98.50 217 GLU A N 1
ATOM 1616 C CA . GLU A 1 217 ? 8.046 -2.130 -14.178 1.00 98.50 217 GLU A CA 1
ATOM 1617 C C . GLU A 1 217 ? 8.838 -1.272 -13.186 1.00 98.50 217 GLU A C 1
ATOM 1619 O O . GLU A 1 217 ? 8.261 -0.741 -12.232 1.00 98.50 217 GLU A O 1
ATOM 1624 N N . LEU A 1 218 ? 10.143 -1.091 -13.423 1.00 98.25 218 LEU A N 1
ATOM 1625 C CA . LEU A 1 218 ? 10.998 -0.235 -12.597 1.00 98.25 218 LEU A CA 1
ATOM 1626 C C . LEU A 1 218 ? 10.579 1.237 -12.693 1.00 98.25 218 LEU A C 1
ATOM 1628 O O . LEU A 1 218 ? 10.520 1.920 -11.669 1.00 98.25 218 LEU A O 1
ATOM 1632 N N . ASN A 1 219 ? 10.229 1.711 -13.890 1.00 97.75 219 ASN A N 1
ATOM 1633 C CA . ASN A 1 219 ? 9.723 3.063 -14.096 1.00 97.75 219 ASN A CA 1
ATOM 1634 C C . ASN A 1 219 ? 8.383 3.284 -13.374 1.00 97.75 219 ASN A C 1
ATOM 1636 O O . ASN A 1 219 ? 8.242 4.243 -12.619 1.00 97.75 219 ASN A O 1
ATOM 1640 N N . ALA A 1 220 ? 7.415 2.373 -13.530 1.00 98.38 220 ALA A N 1
ATOM 1641 C CA . ALA A 1 220 ? 6.129 2.461 -12.833 1.00 98.38 220 ALA A CA 1
ATOM 1642 C C . ALA A 1 220 ? 6.294 2.445 -11.306 1.00 98.38 220 ALA A C 1
ATOM 1644 O O . ALA A 1 220 ? 5.600 3.172 -10.592 1.00 98.38 220 ALA A O 1
ATOM 1645 N N . LEU A 1 221 ? 7.234 1.649 -10.791 1.00 98.19 221 LEU A N 1
ATOM 1646 C CA . LEU A 1 221 ? 7.544 1.621 -9.367 1.00 98.19 221 LEU A CA 1
ATOM 1647 C C . LEU A 1 221 ? 8.202 2.923 -8.884 1.00 98.19 221 LEU A C 1
ATOM 1649 O O . LEU A 1 221 ? 7.856 3.410 -7.808 1.00 98.19 221 LEU A O 1
ATOM 1653 N N . GLY A 1 222 ? 9.094 3.510 -9.686 1.00 97.62 222 GLY A N 1
ATOM 1654 C CA . GLY A 1 222 ? 9.673 4.833 -9.442 1.00 97.62 222 GLY A CA 1
ATOM 1655 C C . GLY A 1 222 ? 8.612 5.935 -9.384 1.00 97.62 222 GLY A C 1
ATOM 1656 O O . GLY A 1 222 ? 8.599 6.726 -8.444 1.00 97.62 222 GLY A O 1
ATOM 1657 N N . GLU A 1 223 ? 7.656 5.938 -10.313 1.00 97.50 223 GLU A N 1
ATOM 1658 C CA . GLU A 1 223 ? 6.525 6.878 -10.301 1.00 97.50 223 GLU A CA 1
ATOM 1659 C C . GLU A 1 223 ? 5.650 6.705 -9.049 1.00 97.50 223 GLU A C 1
ATOM 1661 O O . GLU A 1 223 ? 5.274 7.686 -8.401 1.00 97.50 223 GLU A O 1
ATOM 1666 N N . LEU A 1 224 ? 5.367 5.460 -8.639 1.00 97.50 224 LEU A N 1
ATOM 1667 C CA . LEU A 1 224 ? 4.659 5.197 -7.383 1.00 97.50 224 LEU A CA 1
ATOM 1668 C C . LEU A 1 224 ? 5.442 5.708 -6.162 1.00 97.50 224 LEU A C 1
ATOM 1670 O O . LEU A 1 224 ? 4.812 6.178 -5.212 1.00 97.50 224 LEU A O 1
ATOM 1674 N N . ALA A 1 225 ? 6.779 5.658 -6.171 1.00 96.81 225 ALA A N 1
ATOM 1675 C CA . ALA A 1 225 ? 7.608 6.119 -5.054 1.00 96.81 225 ALA A CA 1
ATOM 1676 C C . ALA A 1 225 ? 7.402 7.616 -4.771 1.00 96.81 225 ALA A C 1
ATOM 1678 O O . ALA A 1 225 ? 7.275 8.015 -3.614 1.00 96.81 225 ALA A O 1
ATOM 1679 N N . VAL A 1 226 ? 7.224 8.430 -5.822 1.00 94.62 226 VAL A N 1
ATOM 1680 C CA . VAL A 1 226 ? 6.955 9.879 -5.717 1.00 94.62 226 VAL A CA 1
ATOM 1681 C C . VAL A 1 226 ? 5.691 10.182 -4.898 1.00 94.62 226 VAL A C 1
ATOM 1683 O O . VAL A 1 226 ? 5.548 11.271 -4.341 1.00 94.62 226 VAL A O 1
ATOM 1686 N N . THR A 1 227 ? 4.760 9.228 -4.783 1.00 94.12 227 THR A N 1
ATOM 1687 C CA . THR A 1 227 ? 3.555 9.401 -3.957 1.00 94.12 227 THR A CA 1
ATOM 1688 C C . THR A 1 227 ? 3.827 9.337 -2.451 1.00 94.12 227 THR A C 1
ATOM 1690 O O . THR A 1 227 ? 3.024 9.863 -1.680 1.00 94.12 227 THR A O 1
ATOM 1693 N N . GLY A 1 228 ? 4.918 8.691 -2.019 1.00 94.94 228 GLY A N 1
ATOM 1694 C CA . GLY A 1 228 ? 5.231 8.458 -0.605 1.00 94.94 228 GLY A CA 1
ATOM 1695 C C . GLY A 1 228 ? 4.229 7.547 0.120 1.00 94.94 228 GLY A C 1
ATOM 1696 O O . GLY A 1 228 ? 4.047 7.668 1.331 1.00 94.94 228 GLY A O 1
ATOM 1697 N N . LEU A 1 229 ? 3.508 6.683 -0.610 1.00 94.62 229 LEU A N 1
ATOM 1698 C CA . LEU A 1 229 ? 2.421 5.861 -0.055 1.00 94.62 229 LEU A CA 1
ATOM 1699 C C . LEU A 1 229 ? 2.808 4.404 0.259 1.00 94.62 229 LEU A C 1
ATOM 1701 O O . LEU A 1 229 ? 2.000 3.693 0.868 1.00 94.62 229 LEU A O 1
ATOM 1705 N N . PHE A 1 230 ? 4.017 3.964 -0.093 1.00 97.38 230 PHE A N 1
ATOM 1706 C CA . PHE A 1 230 ? 4.563 2.653 0.274 1.00 97.38 230 PHE A CA 1
ATOM 1707 C C . PHE A 1 230 ? 5.910 2.781 0.998 1.00 97.38 230 PHE A C 1
ATOM 1709 O O . PHE A 1 230 ? 6.573 3.812 0.911 1.00 97.38 230 PHE A O 1
ATOM 1716 N N . GLU A 1 231 ? 6.299 1.722 1.706 1.00 96.38 231 GLU A N 1
ATOM 1717 C CA . GLU A 1 231 ? 7.514 1.661 2.528 1.00 96.38 231 GLU A CA 1
ATOM 1718 C C . GLU A 1 231 ? 8.520 0.634 1.971 1.00 96.38 231 GLU A C 1
ATOM 1720 O O . GLU A 1 231 ? 8.182 -0.206 1.133 1.00 96.38 231 GLU A O 1
ATOM 1725 N N . ALA A 1 232 ? 9.749 0.623 2.496 1.00 96.50 232 ALA A N 1
ATOM 1726 C CA . ALA A 1 232 ? 10.810 -0.300 2.066 1.00 96.50 232 ALA A CA 1
ATOM 1727 C C . ALA A 1 232 ? 10.425 -1.793 2.162 1.00 96.50 232 ALA A C 1
ATOM 1729 O O . ALA A 1 232 ? 10.905 -2.622 1.385 1.00 96.50 232 ALA A O 1
ATOM 1730 N N . GLU A 1 233 ? 9.554 -2.153 3.110 1.00 97.38 233 GLU A N 1
ATOM 1731 C CA . GLU A 1 233 ? 9.034 -3.518 3.264 1.00 97.38 233 GLU A CA 1
ATOM 1732 C C . GLU A 1 233 ? 8.202 -3.961 2.057 1.00 97.38 233 GLU A C 1
ATOM 1734 O O . GLU A 1 233 ? 8.286 -5.120 1.647 1.00 97.38 233 GLU A O 1
ATOM 1739 N N . ASP A 1 234 ? 7.450 -3.036 1.455 1.00 97.69 234 ASP A N 1
ATOM 1740 C CA . ASP A 1 234 ? 6.548 -3.332 0.345 1.00 97.69 234 ASP A CA 1
ATOM 1741 C C . ASP A 1 234 ? 7.332 -3.692 -0.929 1.00 97.69 234 ASP A C 1
ATOM 1743 O O . ASP A 1 234 ? 6.844 -4.479 -1.736 1.00 97.69 234 ASP A O 1
ATOM 1747 N N . ILE A 1 235 ? 8.564 -3.190 -1.083 1.00 98.25 235 ILE A N 1
ATOM 1748 C CA . ILE A 1 235 ? 9.434 -3.439 -2.246 1.00 98.25 235 ILE A CA 1
ATOM 1749 C C . ILE A 1 235 ? 10.662 -4.305 -1.929 1.00 98.25 235 ILE A C 1
ATOM 1751 O O . ILE A 1 235 ? 11.567 -4.434 -2.753 1.00 98.25 235 ILE A O 1
ATOM 1755 N N . ALA A 1 236 ? 10.704 -4.958 -0.761 1.00 97.44 236 ALA A N 1
ATOM 1756 C CA . ALA A 1 236 ? 11.861 -5.731 -0.292 1.00 97.44 236 ALA A CA 1
ATOM 1757 C C . ALA A 1 236 ? 12.328 -6.837 -1.264 1.00 97.44 236 ALA A C 1
ATOM 1759 O O . ALA A 1 236 ? 13.481 -7.273 -1.199 1.00 97.44 236 ALA A O 1
ATOM 1760 N N . ALA A 1 237 ? 11.453 -7.288 -2.172 1.00 97.56 237 ALA A N 1
ATOM 1761 C CA . ALA A 1 237 ? 11.786 -8.221 -3.244 1.00 97.56 237 ALA A CA 1
ATOM 1762 C C . ALA A 1 237 ? 12.922 -7.714 -4.149 1.00 97.56 237 ALA A C 1
ATOM 1764 O O . ALA A 1 237 ? 13.769 -8.524 -4.532 1.00 97.56 237 ALA A O 1
ATOM 1765 N N . LEU A 1 238 ? 12.994 -6.401 -4.412 1.00 96.94 238 LEU A N 1
ATOM 1766 C CA . LEU A 1 238 ? 13.998 -5.795 -5.293 1.00 96.94 238 LEU A CA 1
ATOM 1767 C C . LEU A 1 238 ? 15.438 -6.037 -4.842 1.00 96.94 238 LEU A C 1
ATOM 1769 O O . LEU A 1 238 ? 16.328 -6.088 -5.681 1.00 96.94 238 LEU A O 1
ATOM 1773 N N . ARG A 1 239 ? 15.685 -6.301 -3.551 1.00 96.81 239 ARG A N 1
ATOM 1774 C CA . ARG A 1 239 ? 17.024 -6.679 -3.057 1.00 96.81 239 ARG A CA 1
ATOM 1775 C C . ARG A 1 239 ? 17.592 -7.932 -3.733 1.00 96.81 239 ARG A C 1
ATOM 1777 O O . ARG A 1 239 ? 18.791 -8.180 -3.654 1.00 96.81 239 ARG A O 1
ATOM 1784 N N . ARG A 1 240 ? 16.735 -8.754 -4.347 1.00 96.94 240 ARG A N 1
ATOM 1785 C CA . ARG A 1 240 ? 17.140 -9.952 -5.091 1.00 96.94 240 ARG A CA 1
ATOM 1786 C C . ARG A 1 240 ? 17.473 -9.673 -6.554 1.00 96.94 240 ARG A C 1
ATOM 1788 O O . ARG A 1 240 ? 18.048 -10.561 -7.173 1.00 96.94 240 ARG A O 1
ATOM 1795 N N . LEU A 1 241 ? 17.109 -8.509 -7.098 1.00 96.88 241 LEU A N 1
ATOM 1796 C CA . LEU A 1 241 ? 17.370 -8.148 -8.489 1.00 96.88 241 LEU A CA 1
ATOM 1797 C C . LEU A 1 241 ? 18.849 -7.755 -8.639 1.00 96.88 241 LEU A C 1
ATOM 1799 O O . LEU A 1 241 ? 19.270 -6.733 -8.091 1.00 96.88 241 LEU A O 1
ATOM 1803 N N . PRO A 1 242 ? 19.677 -8.545 -9.346 1.00 94.38 242 PRO A N 1
ATOM 1804 C CA . PRO A 1 242 ? 21.078 -8.202 -9.520 1.00 94.38 242 PRO A CA 1
ATOM 1805 C C . PRO A 1 242 ? 21.201 -6.950 -10.387 1.00 94.38 242 PRO A C 1
ATOM 1807 O O . PRO A 1 242 ? 20.734 -6.928 -11.517 1.00 94.38 242 PRO A O 1
ATOM 1810 N N . ARG A 1 243 ? 21.930 -5.928 -9.930 1.00 94.38 243 ARG A N 1
ATOM 1811 C CA . ARG A 1 243 ? 22.166 -4.715 -10.736 1.00 94.38 243 ARG A CA 1
ATOM 1812 C C . ARG A 1 243 ? 22.719 -5.018 -12.139 1.00 94.38 243 ARG A C 1
ATOM 1814 O O . ARG A 1 243 ? 22.410 -4.319 -13.093 1.00 94.38 243 ARG A O 1
ATOM 1821 N N . ALA A 1 244 ? 23.524 -6.075 -12.272 1.00 93.75 244 ALA A N 1
ATOM 1822 C CA . ALA A 1 244 ? 24.105 -6.508 -13.544 1.00 93.75 244 ALA A CA 1
ATOM 1823 C C . ALA A 1 244 ? 23.100 -7.146 -14.525 1.00 93.75 244 ALA A C 1
ATOM 1825 O O . ALA A 1 244 ? 23.447 -7.322 -15.690 1.00 93.75 244 ALA A O 1
ATOM 1826 N N . SER A 1 245 ? 21.893 -7.516 -14.079 1.00 92.44 245 SER A N 1
ATOM 1827 C CA . SER A 1 245 ? 20.832 -8.021 -14.961 1.00 92.44 245 SER A CA 1
ATOM 1828 C C . SER A 1 245 ? 19.951 -6.912 -15.540 1.00 92.44 245 SER A C 1
ATOM 1830 O O . SER A 1 245 ? 19.122 -7.202 -16.395 1.00 92.44 245 SER A O 1
ATOM 1832 N N . VAL A 1 246 ? 20.123 -5.660 -15.102 1.00 94.81 246 VAL A N 1
ATOM 1833 C CA . VAL A 1 246 ? 19.410 -4.491 -15.634 1.00 94.81 246 VAL A CA 1
ATOM 1834 C C . VAL A 1 246 ? 20.246 -3.846 -16.738 1.00 94.81 246 VAL A C 1
ATOM 1836 O O . VAL A 1 246 ? 21.474 -3.752 -16.624 1.00 94.81 246 VAL A O 1
ATOM 1839 N N . ARG A 1 247 ? 19.606 -3.404 -17.829 1.00 94.50 247 ARG A N 1
ATOM 1840 C CA . ARG A 1 247 ? 20.325 -2.722 -18.914 1.00 94.50 247 ARG A CA 1
ATOM 1841 C C . ARG A 1 247 ? 20.939 -1.417 -18.389 1.00 94.50 247 ARG A C 1
ATOM 1843 O O . ARG A 1 247 ? 20.356 -0.773 -17.521 1.00 94.50 247 ARG A O 1
ATOM 1850 N N . PRO A 1 248 ? 22.076 -0.964 -18.947 1.00 91.19 248 PRO A N 1
ATOM 1851 C CA . PRO A 1 248 ? 22.721 0.267 -18.492 1.00 91.19 248 PRO A CA 1
ATOM 1852 C C . PRO A 1 248 ? 21.832 1.515 -18.543 1.00 91.19 248 PRO A C 1
ATOM 1854 O O . PRO A 1 248 ? 22.041 2.414 -17.740 1.00 91.19 248 PRO A O 1
ATOM 1857 N N . ALA A 1 249 ? 20.873 1.573 -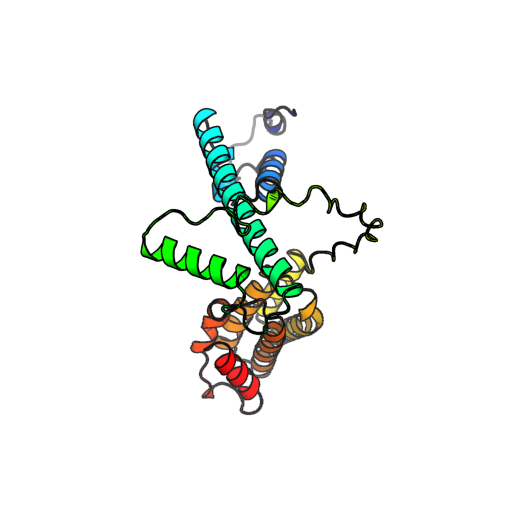19.473 1.00 89.25 249 ALA A N 1
ATOM 1858 C CA . ALA A 1 249 ? 19.942 2.693 -19.597 1.00 89.25 249 ALA A CA 1
ATOM 1859 C C . ALA A 1 249 ? 18.904 2.733 -18.461 1.00 89.25 249 ALA A C 1
ATOM 1861 O O . ALA A 1 249 ? 18.546 3.813 -18.012 1.00 89.25 249 ALA A O 1
ATOM 1862 N N . ASP A 1 250 ? 18.494 1.571 -17.947 1.00 90.62 250 ASP A N 1
ATOM 1863 C CA . ASP A 1 250 ? 17.379 1.458 -16.993 1.00 90.62 250 ASP A CA 1
ATOM 1864 C C . ASP A 1 250 ? 17.876 1.340 -15.546 1.00 90.62 250 ASP A C 1
ATOM 1866 O O . ASP A 1 250 ? 17.098 1.363 -14.590 1.00 90.62 250 ASP A O 1
ATOM 1870 N N . VAL A 1 251 ? 19.194 1.195 -15.368 1.00 92.56 251 VAL A N 1
ATOM 1871 C CA . VAL A 1 251 ? 19.817 1.011 -14.055 1.00 92.56 251 VAL A CA 1
ATOM 1872 C C . VAL A 1 251 ? 19.599 2.212 -13.140 1.00 92.56 251 VAL A C 1
ATOM 1874 O O . VAL A 1 251 ? 19.588 2.042 -11.927 1.00 92.56 251 VAL A O 1
ATOM 1877 N N . GLU A 1 252 ? 19.373 3.400 -13.707 1.00 92.69 252 GLU A N 1
ATOM 1878 C CA . GLU A 1 252 ? 19.054 4.614 -12.955 1.00 92.69 252 GLU A CA 1
ATOM 1879 C C . GLU A 1 252 ? 17.777 4.441 -12.121 1.00 92.69 252 GLU A C 1
ATOM 1881 O O . GLU A 1 252 ? 17.757 4.836 -10.956 1.00 92.69 252 GLU A O 1
ATOM 1886 N N . HIS A 1 253 ? 16.749 3.771 -12.656 1.00 91.69 253 HIS A N 1
ATOM 1887 C CA . HIS A 1 253 ? 15.516 3.499 -11.913 1.00 91.69 253 HIS A CA 1
ATOM 1888 C C . HIS A 1 253 ? 15.769 2.584 -10.709 1.00 91.69 253 HIS A C 1
ATOM 1890 O O . HIS A 1 253 ? 15.272 2.841 -9.610 1.00 91.69 253 HIS A O 1
ATOM 1896 N N . LEU A 1 254 ? 16.572 1.530 -10.894 1.00 94.62 254 LEU A N 1
ATOM 1897 C CA . LEU A 1 254 ? 16.932 0.616 -9.809 1.00 94.62 254 LEU A CA 1
ATOM 1898 C C . LEU A 1 254 ? 17.834 1.296 -8.770 1.00 94.62 254 LEU A C 1
ATOM 1900 O O . LEU A 1 254 ? 17.626 1.110 -7.570 1.00 94.62 254 LEU A O 1
ATOM 1904 N N . ASP A 1 255 ? 18.822 2.075 -9.211 1.00 94.81 255 ASP A N 1
ATOM 1905 C CA . ASP A 1 255 ? 19.745 2.793 -8.330 1.00 94.81 255 ASP A CA 1
ATOM 1906 C C . ASP A 1 255 ? 18.980 3.837 -7.491 1.00 94.81 255 ASP A C 1
ATOM 1908 O O . ASP A 1 255 ? 19.208 3.922 -6.285 1.00 94.81 255 ASP A O 1
ATOM 1912 N N . TYR A 1 256 ? 18.013 4.552 -8.084 1.00 94.12 256 TYR A N 1
ATOM 1913 C CA . TYR A 1 256 ? 17.114 5.465 -7.369 1.00 94.12 256 TYR A CA 1
ATOM 1914 C C . TYR A 1 256 ? 16.300 4.746 -6.283 1.00 94.12 256 TYR A C 1
ATOM 1916 O O . TYR A 1 256 ? 16.352 5.131 -5.116 1.00 94.12 256 TYR A O 1
ATOM 1924 N N . LEU A 1 257 ? 15.595 3.666 -6.641 1.00 95.44 257 LEU A N 1
ATOM 1925 C CA . LEU A 1 257 ? 14.779 2.895 -5.694 1.00 95.44 257 LEU A CA 1
ATOM 1926 C C . LEU A 1 257 ? 15.623 2.266 -4.580 1.00 95.44 257 LEU A C 1
ATOM 1928 O O . LEU A 1 257 ? 15.179 2.181 -3.438 1.00 95.44 257 LEU A O 1
ATOM 1932 N N . THR A 1 258 ? 16.843 1.832 -4.901 1.00 94.81 258 THR A N 1
ATOM 1933 C CA . THR A 1 258 ? 17.771 1.294 -3.903 1.00 94.81 258 THR A CA 1
ATOM 1934 C C . THR A 1 258 ? 18.204 2.392 -2.942 1.00 94.81 258 THR A C 1
ATOM 1936 O O . THR A 1 258 ? 18.078 2.198 -1.745 1.00 94.81 258 THR A O 1
ATOM 1939 N N . ALA A 1 259 ? 18.651 3.545 -3.445 1.00 94.00 259 ALA A N 1
ATOM 1940 C CA . ALA A 1 259 ? 19.132 4.641 -2.607 1.00 94.00 259 ALA A CA 1
ATOM 1941 C C . ALA A 1 259 ? 18.050 5.233 -1.687 1.00 94.00 259 ALA A C 1
ATOM 1943 O O . ALA A 1 259 ? 18.368 5.678 -0.587 1.00 94.00 259 ALA A O 1
ATOM 1944 N N . GLU A 1 260 ? 16.792 5.252 -2.131 1.00 94.00 260 GLU A N 1
ATOM 1945 C CA . GLU A 1 260 ? 15.679 5.807 -1.353 1.00 94.00 260 GLU A CA 1
ATOM 1946 C C . GLU A 1 260 ? 15.205 4.857 -0.237 1.00 94.00 260 GLU A C 1
ATOM 1948 O O . GLU A 1 260 ? 14.825 5.310 0.842 1.00 94.00 260 GLU A O 1
ATOM 1953 N N . TYR A 1 261 ? 15.230 3.538 -0.466 1.00 94.44 261 TYR A N 1
ATOM 1954 C CA . TYR A 1 261 ? 14.580 2.570 0.429 1.00 94.44 261 TYR A CA 1
ATOM 1955 C C . TYR A 1 261 ? 15.522 1.569 1.117 1.00 94.44 261 TYR A C 1
ATOM 1957 O O . TYR A 1 261 ? 15.076 0.890 2.052 1.00 94.44 261 TYR A O 1
ATOM 1965 N N . PHE A 1 262 ? 16.786 1.435 0.690 1.00 92.81 262 PHE A N 1
ATOM 1966 C CA . PHE A 1 262 ? 17.748 0.443 1.200 1.00 92.81 262 PHE A CA 1
ATOM 1967 C C . PHE A 1 262 ? 19.113 1.042 1.549 1.00 92.81 262 PHE A C 1
ATOM 1969 O O . PHE A 1 262 ? 19.646 0.600 2.594 1.00 92.81 262 PHE A O 1
#